Protein AF-A0A7S1ZTH3-F1 (afdb_monomer)

Solvent-accessible surface area (backbone atoms only — not comparable to full-atom values): 10767 Å² total; per-residue (Å²): 136,76,68,83,43,77,50,79,43,88,89,47,35,33,33,40,31,36,63,44,79,47,66,38,87,87,78,70,48,70,40,80,40,78,80,44,76,47,41,33,6,28,43,59,66,70,65,56,76,69,51,59,81,87,52,57,66,77,38,43,44,64,44,69,78,80,83,64,72,98,61,101,64,92,78,77,82,85,61,96,85,66,89,79,78,82,80,78,92,77,74,75,75,83,70,66,93,81,42,31,52,48,50,16,30,40,57,47,73,18,45,81,17,44,70,46,86,51,72,71,55,55,58,54,37,58,73,69,74,48,92,64,97,69,71,51,55,10,22,28,44,35,37,38,22,10,32,91,48,82,40,81,77,44,79,44,73,82,49,94,57,31,34,39,38,35,31,27,32,44,73,40,44,75,36,80,64,18,39,104

Nearest PDB structures (foldseek):
  7s69-assembly1_B  TM=7.349E-01  e=4.678E-04  Xenopus laevis
  4xqm-assembly1_A  TM=8.532E-01  e=1.084E-03  Schizosaccharomyces pombe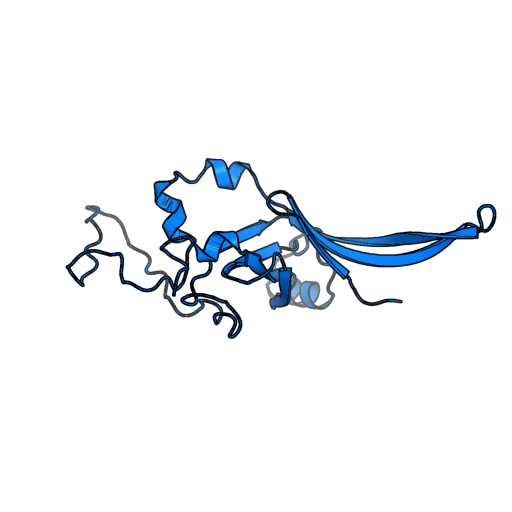 972h-
  2n1h-assembly1_A  TM=8.176E-01  e=2.097E-03  Schizosaccharomyces pombe 972h-
  6z31-assembly1_A  TM=7.395E-01  e=3.967E-02  Homo sapiens
  3k42-assembly1_A  TM=4.561E-01  e=7.392E-03  Bos taurus

Mean predicted aligned error: 13.25 Å

pLDDT: mean 74.69, std 21.05, range [29.84, 97.75]

InterPro domains:
  IPR009011 Mannose-6-phosphate receptor binding domain superfamily [G3DSA:2.70.130.10] (1-169)
  IPR009011 Mannose-6-phosphate receptor binding domain superfamily [SSF50911] (106-173)
  IPR012913 Protein OS9-like domain [PF07915] (2-116)
  IPR036607 Glucosidase 2 subunit beta-like [PF13015] (135-177)
  IPR044865 MRH domain [PS51914] (1-175)
  IPR045149 Protein OS-9-like [PTHR15414] (2-179)

Sequence (180 aa):
AGWWTYEFCHTRHAREFHGANKLDMVTGVSRQVVEEENYLGRYDVDILESYPDEEEPMHVINATASDMGPSGTRKIGTSRDGLVKEVPQKNAPPVPSDAGGNGAVFVQEYMHGDTCEDPDVTDSLVKAGGIVDGGIERSTTVRFSCGKNYELVKVNEDSTCHYVFDVTVPALCKHPLFKA

Secondary structure (DSSP, 8-state):
----EEEEETTTEEEEEEEEEEE-TTT--EEEEEEEEEEEEE--HHHHHTS-GGGGGGGEES--TTSS-S-----PPPPTT-------TT-PPPPPTT-EEEEEEEEEEEB---EE--HHHHHHHHHTT---TT-EEPEEEEEEEE-SS-EEEEEEEEETTEEEEEEEEGGGGGSGGG--

Foldseek 3Di:
DDDWDWDDDPQFFTKIFDWDWDQDPVVRDTDIDTPDMWTLFTHDVVVVVVDDPVCQVVQKPQQDPPPDDDDPDDDDDDDPDDDDDDDDPPPDPDQPPQFPARSIKGKDKGHQIDADPDPVQVVVCVVVVDPDVGHDHHMEIEIEGADDDFDFPDWDDPDRRYIYTYTHDNVCCPPNRRHD

Radius of gyration: 20.76 Å; Cα contacts (8 Å, |Δi|>4): 318; chains: 1; bounding box: 40×74×44 Å

Structure (mmCIF, N/CA/C/O backbone):
data_AF-A0A7S1ZTH3-F1
#
_entry.id   AF-A0A7S1ZTH3-F1
#
loop_
_atom_site.group_PDB
_atom_site.id
_atom_site.type_symbol
_atom_site.label_atom_id
_atom_site.label_alt_id
_atom_site.label_comp_id
_atom_site.label_asym_id
_atom_site.label_entity_id
_atom_site.label_seq_id
_atom_site.pdbx_PDB_ins_code
_atom_site.Cartn_x
_atom_site.Cartn_y
_atom_site.Cartn_z
_atom_site.occupancy
_atom_site.B_iso_or_equiv
_atom_site.auth_seq_id
_atom_site.auth_comp_id
_atom_site.auth_asym_id
_atom_site.auth_atom_id
_atom_site.pdbx_PDB_model_num
ATOM 1 N N . ALA A 1 1 ? 17.482 15.829 -0.342 1.00 54.56 1 ALA A N 1
ATOM 2 C CA . ALA A 1 1 ? 16.788 14.553 -0.577 1.00 54.56 1 ALA A CA 1
ATOM 3 C C . ALA A 1 1 ? 16.234 14.079 0.759 1.00 54.56 1 ALA A C 1
ATOM 5 O O . ALA A 1 1 ? 16.961 14.157 1.747 1.00 54.56 1 ALA A O 1
ATOM 6 N N . GLY A 1 2 ? 14.940 13.762 0.804 1.00 70.81 2 GLY A N 1
ATOM 7 C CA . GLY A 1 2 ? 14.245 13.273 1.998 1.00 70.81 2 GLY A CA 1
ATOM 8 C C . GLY A 1 2 ? 14.329 11.752 2.112 1.00 70.81 2 GLY A C 1
ATOM 9 O O . GLY A 1 2 ? 15.166 11.131 1.468 1.00 70.81 2 GLY A O 1
ATOM 10 N N . TRP A 1 3 ? 13.467 11.173 2.942 1.00 83.06 3 TRP A N 1
ATOM 11 C CA . TRP A 1 3 ? 13.195 9.736 2.942 1.00 83.06 3 TRP A CA 1
ATOM 12 C C . TRP A 1 3 ? 11.982 9.459 2.050 1.00 83.06 3 TRP A C 1
ATOM 14 O O . TRP A 1 3 ? 11.074 10.297 1.987 1.00 83.06 3 TRP A O 1
ATOM 24 N N . TRP A 1 4 ? 11.938 8.284 1.418 1.00 90.06 4 TRP A N 1
ATOM 25 C CA . TRP A 1 4 ? 10.724 7.806 0.760 1.00 90.06 4 TRP A CA 1
ATOM 26 C C . TRP A 1 4 ? 9.584 7.704 1.771 1.00 90.06 4 TRP A C 1
ATOM 28 O O . TRP A 1 4 ? 9.754 7.199 2.883 1.00 90.06 4 TRP A O 1
ATOM 38 N N . THR A 1 5 ? 8.422 8.214 1.379 1.00 92.88 5 THR A N 1
ATOM 39 C CA . THR A 1 5 ? 7.174 8.065 2.124 1.00 92.88 5 THR A CA 1
ATOM 40 C C . THR A 1 5 ? 6.286 7.083 1.383 1.00 92.88 5 THR A C 1
ATOM 42 O O . THR A 1 5 ? 6.137 7.189 0.169 1.00 92.88 5 THR A O 1
ATOM 45 N N . TYR A 1 6 ? 5.682 6.150 2.111 1.00 95.88 6 TYR A N 1
ATOM 46 C CA . TYR A 1 6 ? 4.783 5.151 1.542 1.00 95.88 6 TYR A CA 1
ATOM 47 C C . TYR A 1 6 ? 3.335 5.495 1.860 1.00 95.88 6 TYR A C 1
ATOM 49 O O . TYR A 1 6 ? 3.010 5.926 2.969 1.00 95.88 6 TYR A O 1
ATOM 57 N N . GLU A 1 7 ? 2.462 5.272 0.888 1.00 96.19 7 GLU A N 1
ATOM 58 C CA . GLU A 1 7 ? 1.022 5.401 1.042 1.00 96.19 7 GLU A CA 1
ATOM 59 C C . GLU A 1 7 ? 0.343 4.123 0.563 1.00 96.19 7 GLU A C 1
ATOM 61 O O . GLU A 1 7 ? 0.637 3.595 -0.512 1.00 96.19 7 GLU A O 1
ATOM 66 N N . PHE A 1 8 ? -0.602 3.649 1.368 1.00 97.31 8 PHE A N 1
ATOM 67 C CA . PHE A 1 8 ? -1.485 2.559 1.004 1.00 97.31 8 PHE A CA 1
ATOM 68 C C . PHE A 1 8 ? -2.927 3.056 0.949 1.00 97.31 8 PHE A C 1
ATOM 70 O O . PHE A 1 8 ? -3.486 3.495 1.956 1.00 97.31 8 PHE A O 1
ATOM 77 N N . CYS A 1 9 ? -3.543 2.966 -0.227 1.00 95.38 9 CYS A N 1
ATOM 78 C CA . CYS A 1 9 ? -4.946 3.282 -0.428 1.00 95.38 9 CYS A CA 1
ATOM 79 C C . CYS A 1 9 ? -5.687 1.998 -0.807 1.00 95.38 9 CYS A C 1
ATOM 81 O O . CYS A 1 9 ? -5.613 1.536 -1.951 1.00 95.38 9 CYS A O 1
ATOM 83 N N . HIS A 1 10 ? -6.390 1.436 0.179 1.00 93.56 10 HIS A N 1
ATOM 84 C CA . HIS A 1 10 ? -7.155 0.200 0.045 1.00 93.56 10 HIS A CA 1
ATOM 85 C C . HIS A 1 10 ? -8.055 0.223 -1.198 1.00 93.56 10 HIS A C 1
ATOM 87 O O . HIS A 1 10 ? -8.705 1.231 -1.485 1.00 93.56 10 HIS A O 1
ATOM 93 N N . THR A 1 11 ? -8.032 -0.888 -1.936 1.00 90.94 11 THR A N 1
ATOM 94 C CA . THR A 1 11 ? -8.715 -1.116 -3.217 1.00 90.94 11 THR A CA 1
ATOM 95 C C . THR A 1 11 ? -8.417 -0.071 -4.294 1.00 90.94 11 THR A C 1
ATOM 97 O O . THR A 1 11 ? -9.264 0.213 -5.141 1.00 90.94 11 THR A O 1
ATOM 100 N N . ARG A 1 12 ? -7.241 0.566 -4.250 1.00 93.25 12 ARG A N 1
ATOM 101 C CA . ARG A 1 12 ? -6.787 1.486 -5.302 1.00 93.25 12 ARG A CA 1
ATOM 102 C C . ARG A 1 12 ? -5.335 1.266 -5.685 1.00 93.25 12 ARG A C 1
ATOM 104 O O . ARG A 1 12 ? -5.060 0.932 -6.831 1.00 93.25 12 ARG A O 1
ATOM 111 N N . HIS A 1 13 ? -4.408 1.506 -4.761 1.00 95.94 13 HIS A N 1
ATOM 112 C CA . HIS A 1 13 ? -2.976 1.461 -5.061 1.00 95.94 13 HIS A CA 1
ATOM 113 C C . HIS A 1 13 ? -2.108 1.430 -3.802 1.00 95.94 13 HIS A C 1
ATOM 115 O O . HIS A 1 13 ? -2.510 1.910 -2.738 1.00 95.94 13 HIS A O 1
ATOM 121 N N . ALA A 1 14 ? -0.891 0.928 -3.982 1.00 97.75 14 ALA A N 1
ATOM 122 C CA . ALA A 1 14 ? 0.259 1.208 -3.138 1.00 97.75 14 ALA A CA 1
ATOM 123 C C . ALA A 1 14 ? 1.206 2.140 -3.908 1.00 97.75 14 ALA A C 1
ATOM 125 O O . ALA A 1 14 ? 1.418 1.956 -5.110 1.00 97.75 14 ALA A O 1
ATOM 126 N N . ARG A 1 15 ? 1.762 3.154 -3.242 1.00 96.88 15 ARG A N 1
ATOM 127 C CA . ARG A 1 15 ? 2.742 4.065 -3.852 1.00 96.88 15 ARG A CA 1
ATOM 128 C C . ARG A 1 15 ? 3.826 4.495 -2.875 1.00 96.88 15 ARG A C 1
ATOM 130 O O . ARG A 1 15 ? 3.611 4.518 -1.662 1.00 96.88 15 ARG A O 1
ATOM 137 N N . GLU A 1 16 ? 4.958 4.895 -3.431 1.00 95.56 16 GLU A N 1
ATOM 138 C CA . GLU A 1 16 ? 6.012 5.635 -2.744 1.00 95.56 16 GLU A CA 1
ATOM 139 C C . GLU A 1 16 ? 6.145 7.036 -3.341 1.00 95.56 16 GLU A C 1
ATOM 141 O O . GLU A 1 16 ? 5.865 7.254 -4.521 1.00 95.56 16 GLU A O 1
ATOM 146 N N . PHE A 1 17 ? 6.554 8.003 -2.525 1.00 94.31 17 PHE A N 1
ATOM 147 C CA . PHE A 1 17 ? 6.787 9.362 -2.991 1.00 94.31 17 PHE A CA 1
ATOM 148 C C . PHE A 1 17 ? 7.812 10.123 -2.142 1.00 94.31 17 PHE A C 1
ATOM 150 O O . PHE A 1 17 ? 7.934 9.916 -0.930 1.00 94.31 17 PHE A O 1
ATOM 157 N N . HIS A 1 18 ? 8.523 11.055 -2.778 1.00 91.69 18 HIS A N 1
ATOM 158 C CA . HIS A 1 18 ? 9.357 12.052 -2.116 1.00 91.69 18 HIS A CA 1
ATOM 159 C C . HIS A 1 18 ? 8.571 13.352 -1.946 1.00 91.69 18 HIS A C 1
ATOM 161 O O . HIS A 1 18 ? 8.232 14.037 -2.913 1.00 91.69 18 HIS A O 1
ATOM 167 N N . GLY A 1 19 ? 8.282 13.705 -0.693 1.00 87.94 19 GLY A N 1
ATOM 168 C CA . GLY A 1 19 ? 7.666 14.980 -0.342 1.00 87.94 19 GLY A CA 1
ATOM 169 C C . GLY A 1 19 ? 8.699 16.056 -0.003 1.00 87.94 19 GLY A C 1
ATOM 170 O O . GLY A 1 19 ? 9.653 15.795 0.729 1.00 87.94 19 GLY A O 1
ATOM 171 N N . ALA A 1 20 ? 8.463 17.290 -0.445 1.00 85.12 20 ALA A N 1
ATOM 172 C CA . ALA A 1 20 ? 9.217 18.467 -0.024 1.00 85.12 20 ALA A CA 1
ATOM 173 C C . ALA A 1 20 ? 8.280 19.587 0.432 1.00 85.12 20 ALA A C 1
ATOM 175 O O . ALA A 1 20 ? 7.210 19.800 -0.134 1.00 85.12 20 ALA A O 1
ATOM 176 N N . ASN A 1 21 ? 8.687 20.343 1.451 1.00 87.50 21 ASN A N 1
ATOM 177 C CA . ASN A 1 21 ? 7.961 21.539 1.865 1.00 87.50 21 ASN A CA 1
ATOM 178 C C . ASN A 1 21 ? 8.358 22.713 0.965 1.00 87.50 21 ASN A C 1
ATOM 180 O O . ASN A 1 21 ? 9.502 23.167 1.009 1.00 87.50 21 ASN A O 1
ATOM 184 N N . LYS A 1 22 ? 7.415 23.223 0.171 1.00 87.81 22 LYS A N 1
ATOM 185 C CA . LYS A 1 22 ? 7.585 24.452 -0.608 1.00 87.81 22 LYS A CA 1
ATOM 186 C C . LYS A 1 22 ? 6.879 25.607 0.085 1.00 87.81 22 LYS A C 1
ATOM 188 O O . LYS A 1 22 ? 5.680 25.551 0.356 1.00 87.81 22 LYS A O 1
ATOM 193 N N . LEU A 1 23 ? 7.646 26.657 0.3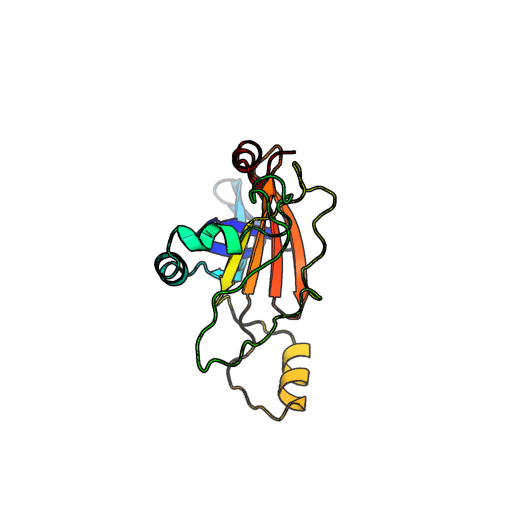66 1.00 89.38 23 LEU A N 1
ATOM 194 C CA . LEU A 1 23 ? 7.132 27.913 0.891 1.00 89.38 23 LEU A CA 1
ATOM 195 C C . LEU A 1 23 ? 6.644 28.775 -0.272 1.00 89.38 23 LEU A C 1
ATOM 197 O O . LEU A 1 23 ? 7.426 29.157 -1.142 1.00 89.38 23 LEU A O 1
ATOM 201 N N . ASP A 1 24 ? 5.361 29.107 -0.269 1.00 88.38 24 ASP A N 1
ATOM 202 C CA . ASP A 1 24 ? 4.832 30.140 -1.147 1.00 88.38 24 ASP A CA 1
ATOM 203 C C . ASP A 1 24 ? 5.318 31.506 -0.642 1.00 88.38 24 ASP A C 1
ATOM 205 O O . ASP A 1 24 ? 4.932 31.965 0.432 1.00 88.38 24 ASP A O 1
ATOM 209 N N . MET A 1 25 ? 6.196 32.151 -1.412 1.00 86.38 25 MET A N 1
ATOM 210 C CA . MET A 1 25 ? 6.805 33.433 -1.041 1.00 86.38 25 MET A CA 1
ATOM 211 C C . MET A 1 25 ? 5.805 34.596 -1.009 1.00 86.38 25 MET A C 1
ATOM 213 O O . MET A 1 25 ? 6.096 35.621 -0.398 1.00 86.38 25 MET A O 1
ATOM 217 N N . VAL A 1 26 ? 4.648 34.460 -1.663 1.00 90.19 26 VAL A N 1
ATOM 218 C CA . VAL A 1 26 ? 3.610 35.496 -1.704 1.00 90.19 26 VAL A CA 1
ATOM 219 C C . VAL A 1 26 ? 2.678 35.354 -0.508 1.00 90.19 26 VAL A C 1
ATOM 221 O O . VAL A 1 26 ? 2.355 36.342 0.147 1.00 90.19 26 VAL A O 1
ATOM 224 N N . THR A 1 27 ? 2.245 34.129 -0.213 1.00 90.44 27 THR A N 1
ATOM 225 C CA . THR A 1 27 ? 1.274 33.874 0.863 1.00 90.44 27 THR A CA 1
ATOM 226 C C . THR A 1 27 ? 1.924 33.545 2.208 1.00 90.44 27 THR A C 1
ATOM 228 O O . THR A 1 27 ? 1.249 33.578 3.234 1.00 90.44 27 THR A O 1
ATOM 231 N N . GLY A 1 28 ? 3.221 33.224 2.228 1.00 90.19 28 GLY A N 1
ATOM 232 C CA . GLY A 1 28 ? 3.945 32.752 3.411 1.00 90.19 28 GLY A CA 1
ATOM 233 C C . GLY A 1 28 ? 3.535 31.346 3.866 1.00 90.19 28 GLY A C 1
ATOM 234 O O . GLY A 1 28 ? 3.956 30.896 4.931 1.00 90.19 28 GLY A O 1
ATOM 235 N N . VAL A 1 29 ? 2.703 30.645 3.089 1.00 91.12 29 VAL A N 1
ATOM 236 C CA . VAL A 1 29 ? 2.183 29.321 3.439 1.00 91.12 29 VAL A CA 1
ATOM 237 C C . VAL A 1 29 ? 3.160 28.246 2.971 1.00 91.12 29 VAL A C 1
ATOM 239 O O . VAL A 1 29 ? 3.490 28.161 1.789 1.00 91.12 29 VAL A O 1
ATOM 242 N N . SER A 1 30 ? 3.603 27.396 3.896 1.00 88.81 30 SER A N 1
ATOM 243 C CA . SER A 1 30 ? 4.355 26.182 3.570 1.00 88.81 30 SER A CA 1
ATOM 244 C C . SER A 1 30 ? 3.389 25.065 3.182 1.00 88.81 30 SER A C 1
ATOM 246 O O . SER A 1 30 ? 2.439 24.788 3.918 1.00 88.81 30 SER A O 1
ATOM 248 N N . ARG A 1 31 ? 3.612 24.424 2.032 1.00 87.75 31 ARG A N 1
ATOM 249 C CA . ARG A 1 31 ? 2.841 23.262 1.574 1.00 87.75 31 ARG A CA 1
ATOM 250 C C . ARG A 1 31 ? 3.773 22.111 1.245 1.00 87.75 31 ARG A C 1
ATOM 252 O O . ARG A 1 31 ? 4.798 22.311 0.598 1.00 87.75 31 ARG A O 1
ATOM 259 N N . GLN A 1 32 ? 3.379 20.908 1.638 1.00 85.44 32 GLN A N 1
ATOM 260 C CA . GLN A 1 32 ? 4.040 19.702 1.170 1.00 85.44 32 GLN A CA 1
ATOM 261 C C . GLN A 1 32 ? 3.638 19.461 -0.286 1.00 85.44 32 GLN A C 1
ATOM 263 O O . GLN A 1 32 ? 2.453 19.429 -0.618 1.00 85.44 32 GLN A O 1
ATOM 268 N N . VAL A 1 33 ? 4.630 19.328 -1.154 1.00 89.25 33 VAL A N 1
ATOM 269 C CA . VAL A 1 33 ? 4.461 18.938 -2.550 1.00 89.25 33 VAL A CA 1
ATOM 270 C C . VAL A 1 33 ? 5.160 17.611 -2.776 1.00 89.25 33 VAL A C 1
ATOM 272 O O . VAL A 1 33 ? 6.189 17.338 -2.160 1.00 89.25 33 VAL A O 1
ATOM 275 N N . VAL A 1 34 ? 4.598 16.798 -3.658 1.00 92.00 34 VAL A N 1
ATOM 276 C CA . VAL A 1 34 ? 5.252 15.588 -4.146 1.00 92.00 34 VAL A CA 1
ATOM 277 C C . VAL A 1 34 ? 6.203 15.997 -5.268 1.00 92.00 34 VAL A C 1
ATOM 279 O O . VAL A 1 34 ? 5.789 16.684 -6.201 1.00 92.00 34 VAL A O 1
ATOM 282 N N . GLU A 1 35 ? 7.482 15.660 -5.132 1.00 90.62 35 GLU A N 1
ATOM 283 C CA . GLU A 1 35 ? 8.508 15.934 -6.147 1.00 90.62 35 GLU A CA 1
ATOM 284 C C . GLU A 1 35 ? 8.720 14.740 -7.078 1.00 90.62 35 GLU A C 1
ATOM 286 O O . GLU A 1 35 ? 8.957 14.935 -8.266 1.00 90.62 35 GLU A O 1
ATOM 291 N N . GLU A 1 36 ? 8.584 13.529 -6.543 1.00 90.81 36 GLU A N 1
ATOM 292 C CA . GLU A 1 36 ? 8.720 12.264 -7.262 1.00 90.81 36 GLU A CA 1
ATOM 293 C C . GLU A 1 36 ? 7.738 11.253 -6.663 1.00 90.81 36 GLU A C 1
ATOM 295 O O . GLU A 1 36 ? 7.568 11.222 -5.440 1.00 90.81 36 GLU A O 1
ATOM 300 N N . GLU A 1 37 ? 7.082 10.453 -7.503 1.00 93.94 37 GLU A N 1
ATOM 301 C CA . GLU A 1 37 ? 6.185 9.373 -7.087 1.00 93.94 37 GLU A CA 1
ATOM 302 C C . GLU A 1 37 ? 6.357 8.147 -7.981 1.00 93.94 37 GLU A C 1
ATOM 304 O O . GLU A 1 37 ? 6.581 8.296 -9.179 1.00 93.94 37 GLU A O 1
ATOM 309 N N . ASN A 1 38 ? 6.209 6.959 -7.390 1.00 94.88 38 ASN A N 1
ATOM 310 C CA . ASN A 1 38 ? 6.124 5.688 -8.103 1.00 94.88 38 ASN A CA 1
ATOM 311 C C . ASN A 1 38 ? 4.975 4.852 -7.533 1.00 94.88 38 ASN A C 1
ATOM 313 O O . ASN A 1 38 ? 4.817 4.710 -6.316 1.00 94.88 38 ASN A O 1
ATOM 317 N N . TYR A 1 39 ? 4.183 4.246 -8.408 1.00 97.00 39 TYR A N 1
ATOM 318 C CA . TYR A 1 39 ? 3.182 3.258 -8.033 1.00 97.00 39 TYR A CA 1
ATOM 319 C C . TYR A 1 39 ? 3.853 1.898 -7.841 1.00 97.00 39 TYR A C 1
ATOM 321 O O . TYR A 1 39 ? 4.489 1.369 -8.748 1.00 97.00 39 TYR A O 1
ATOM 329 N N . LEU A 1 40 ? 3.679 1.313 -6.657 1.00 96.94 40 LEU A N 1
ATOM 330 C CA . LEU A 1 40 ? 4.227 0.002 -6.292 1.00 96.94 40 LEU A CA 1
ATOM 331 C C . LEU A 1 40 ? 3.277 -1.149 -6.637 1.00 96.94 40 LEU A C 1
ATOM 333 O O . LEU A 1 40 ? 3.616 -2.315 -6.479 1.00 96.94 40 LEU A O 1
ATOM 337 N N . GLY A 1 41 ? 2.069 -0.813 -7.068 1.00 95.75 41 GLY A N 1
ATOM 338 C CA . GLY A 1 41 ? 1.042 -1.747 -7.486 1.00 95.75 41 GLY A CA 1
ATOM 339 C C . GLY A 1 41 ? -0.309 -1.049 -7.502 1.00 95.75 41 GLY A C 1
ATOM 340 O O . GLY A 1 41 ? -0.581 -0.130 -6.721 1.00 95.75 41 GLY A O 1
ATOM 341 N N . ARG A 1 42 ? -1.176 -1.486 -8.402 1.00 95.44 42 ARG A N 1
ATOM 342 C CA . ARG A 1 42 ? -2.551 -1.027 -8.546 1.00 95.44 42 ARG A CA 1
ATOM 343 C C . ARG A 1 42 ? -3.483 -2.164 -8.188 1.00 95.44 42 ARG A C 1
ATOM 345 O O . ARG A 1 42 ? -3.191 -3.336 -8.408 1.00 95.44 42 ARG A O 1
ATOM 352 N N . TYR A 1 43 ? -4.601 -1.789 -7.595 1.00 90.75 43 TYR A N 1
ATOM 353 C CA . TYR A 1 43 ? -5.641 -2.746 -7.309 1.00 90.75 43 TYR A CA 1
ATOM 354 C C . TYR A 1 43 ? -6.413 -3.053 -8.584 1.00 90.75 43 TYR A C 1
ATOM 356 O O . TYR A 1 43 ? -6.972 -2.138 -9.192 1.00 90.75 43 TYR A O 1
ATOM 364 N N . ASP A 1 44 ? -6.443 -4.322 -8.968 1.00 83.94 44 ASP A N 1
ATOM 365 C CA . ASP A 1 44 ? -7.249 -4.782 -10.087 1.00 83.94 44 ASP A CA 1
ATOM 366 C C . ASP A 1 44 ? -8.625 -5.224 -9.572 1.00 83.94 44 ASP A C 1
ATOM 368 O O . ASP A 1 44 ? -8.751 -6.172 -8.794 1.00 83.94 44 ASP A O 1
ATOM 372 N N . VAL A 1 45 ? -9.658 -4.486 -9.976 1.00 76.12 45 VAL A N 1
ATOM 373 C CA . VAL A 1 45 ? -11.046 -4.743 -9.572 1.00 76.12 45 VAL A CA 1
ATOM 374 C C . VAL A 1 45 ? -11.598 -5.989 -10.267 1.00 76.12 45 VAL A C 1
ATOM 376 O O . VAL A 1 45 ? -12.402 -6.703 -9.669 1.00 76.12 45 VAL A O 1
ATOM 379 N N . ASP A 1 46 ? -11.125 -6.301 -11.475 1.00 71.62 46 ASP A N 1
ATOM 380 C CA . ASP A 1 46 ? -11.611 -7.439 -12.261 1.00 71.62 46 ASP A CA 1
ATOM 381 C C . ASP A 1 46 ? -11.145 -8.767 -11.643 1.00 71.62 46 ASP A C 1
ATOM 383 O O . ASP A 1 46 ? -11.833 -9.787 -11.720 1.00 71.62 46 ASP A O 1
ATOM 387 N N . ILE A 1 47 ? -10.015 -8.745 -10.927 1.00 65.75 47 ILE A N 1
ATOM 388 C CA . ILE A 1 47 ? -9.552 -9.871 -10.110 1.00 65.75 47 ILE A CA 1
ATOM 389 C C . ILE A 1 47 ? -10.513 -10.130 -8.934 1.00 65.75 47 ILE A C 1
ATOM 391 O O . ILE A 1 47 ? -10.706 -11.280 -8.552 1.00 65.75 47 ILE A O 1
ATOM 395 N N . LEU A 1 48 ? -11.185 -9.113 -8.388 1.00 57.34 48 LEU A N 1
ATOM 396 C CA . LEU A 1 48 ? -12.141 -9.278 -7.284 1.00 57.34 48 LEU A CA 1
ATOM 397 C C . LEU A 1 48 ? -13.466 -9.899 -7.747 1.00 57.34 48 LEU A C 1
ATOM 399 O O . LEU A 1 48 ? -13.995 -10.779 -7.075 1.00 57.34 48 LEU A O 1
ATOM 403 N N . GLU A 1 49 ? -13.978 -9.484 -8.911 1.00 54.88 49 GLU A N 1
ATOM 404 C CA . GLU A 1 49 ? -15.178 -10.094 -9.511 1.00 54.88 49 GLU A CA 1
ATOM 405 C C . GLU A 1 49 ? -14.941 -11.547 -9.956 1.00 54.88 49 GLU A C 1
ATOM 407 O O . GLU A 1 49 ? -15.896 -12.292 -10.187 1.00 54.88 49 GLU A O 1
ATOM 412 N N . SER A 1 50 ? -13.676 -11.972 -10.051 1.00 52.59 50 SER A N 1
ATOM 413 C CA . SER A 1 50 ? -13.313 -13.334 -10.438 1.00 52.59 50 SER A CA 1
ATOM 414 C C . SER A 1 50 ? -13.409 -14.365 -9.307 1.00 52.59 50 SER A C 1
ATOM 416 O O . SER A 1 50 ? -13.447 -15.561 -9.606 1.00 52.59 50 SER A O 1
ATOM 418 N N . TYR A 1 51 ? -13.507 -13.938 -8.039 1.00 55.16 51 TYR A N 1
ATOM 419 C CA . TYR A 1 51 ? -13.588 -14.855 -6.900 1.00 55.16 51 TYR A CA 1
ATOM 420 C C . TYR A 1 51 ? -14.991 -14.861 -6.284 1.00 55.16 51 TYR A C 1
ATOM 422 O O . TYR A 1 51 ? -15.423 -13.850 -5.731 1.00 55.16 51 TYR A O 1
ATOM 430 N N . PRO A 1 52 ? -15.721 -15.988 -6.336 1.00 61.34 52 PRO A N 1
ATOM 431 C CA . PRO A 1 52 ? -16.935 -16.133 -5.544 1.00 61.34 52 PRO A CA 1
ATOM 432 C C . PRO A 1 52 ? -16.599 -16.036 -4.045 1.00 61.34 52 PRO A C 1
ATOM 434 O O . PRO A 1 52 ? -15.527 -16.476 -3.631 1.00 61.34 52 PRO A O 1
ATOM 437 N N . ASP A 1 53 ? -17.528 -15.528 -3.223 1.00 62.78 53 ASP A N 1
ATOM 438 C CA . ASP A 1 53 ? -17.391 -15.384 -1.753 1.00 62.78 53 ASP A CA 1
ATOM 439 C C . ASP A 1 53 ? -16.861 -16.661 -1.056 1.00 62.78 53 ASP A C 1
ATOM 441 O O . ASP A 1 53 ? -16.246 -16.623 0.008 1.00 62.78 53 ASP A O 1
ATOM 445 N N . GLU A 1 54 ? -17.074 -17.820 -1.678 1.00 61.28 54 GLU A N 1
ATOM 446 C CA . GLU A 1 54 ? -16.614 -19.134 -1.229 1.00 61.28 54 GLU A CA 1
ATOM 447 C C . GLU A 1 54 ? -15.076 -19.293 -1.221 1.00 61.28 54 GLU A C 1
ATOM 449 O O . GLU A 1 54 ? -14.553 -20.152 -0.507 1.00 61.28 54 GLU A O 1
ATOM 454 N N . GLU A 1 55 ? -14.343 -18.468 -1.977 1.00 65.19 55 GLU A N 1
ATOM 455 C CA . GLU A 1 55 ? -12.876 -18.482 -2.100 1.00 65.19 55 GLU A CA 1
ATOM 456 C C . GLU A 1 55 ? -12.180 -17.413 -1.234 1.00 65.19 55 GLU A C 1
ATOM 458 O O . GLU A 1 55 ? -10.955 -17.431 -1.077 1.00 65.19 55 GLU A O 1
ATOM 463 N N . GLU A 1 56 ? -12.939 -16.529 -0.579 1.00 65.00 56 GLU A N 1
ATOM 464 C CA . GLU A 1 56 ? -12.420 -15.562 0.400 1.00 65.00 56 GLU A CA 1
ATOM 465 C C . GLU A 1 56 ? -11.574 -16.230 1.514 1.00 65.00 56 GLU A C 1
ATOM 467 O O . GLU A 1 56 ? -10.488 -15.727 1.830 1.00 65.00 56 GLU A O 1
ATOM 472 N N . PRO A 1 57 ? -11.946 -17.415 2.057 1.00 66.81 57 PRO A N 1
ATOM 473 C CA . PRO A 1 57 ? -11.136 -18.109 3.059 1.00 66.81 57 PRO A CA 1
ATOM 474 C C . PRO A 1 57 ? -9.762 -18.575 2.556 1.00 66.81 57 PRO A C 1
ATOM 476 O O . PRO A 1 57 ? -8.867 -18.777 3.374 1.00 66.81 57 PRO A O 1
ATOM 479 N N . MET A 1 58 ? -9.563 -18.744 1.241 1.00 66.44 58 MET A N 1
ATOM 480 C CA . MET A 1 58 ? -8.266 -19.148 0.669 1.00 66.44 58 MET A CA 1
ATOM 481 C C . MET A 1 58 ? -7.202 -18.056 0.808 1.00 66.44 58 MET A C 1
ATOM 483 O O . MET A 1 58 ? -6.009 -18.355 0.839 1.00 66.44 58 MET A O 1
ATOM 487 N N . HIS A 1 59 ? -7.634 -16.802 0.932 1.00 73.06 59 HIS A N 1
ATOM 488 C CA . HIS A 1 59 ? -6.765 -15.641 1.082 1.00 73.06 59 HIS A CA 1
ATOM 489 C C . HIS A 1 59 ? -6.427 -15.350 2.551 1.00 73.06 59 HIS A C 1
ATOM 491 O O . HIS A 1 59 ? -5.605 -14.479 2.836 1.00 73.06 59 HIS A O 1
ATOM 497 N N . VAL A 1 60 ? -7.024 -16.091 3.493 1.00 80.31 60 VAL A N 1
ATOM 498 C CA . VAL A 1 60 ? -6.680 -16.033 4.915 1.00 80.31 60 VAL A CA 1
ATOM 499 C C . VAL A 1 60 ? -5.645 -17.110 5.240 1.00 80.31 60 VAL A C 1
ATOM 501 O O . VAL A 1 60 ? -5.934 -18.305 5.273 1.00 80.31 60 VAL A O 1
ATOM 504 N N . ILE A 1 61 ? -4.419 -16.688 5.534 1.00 80.50 61 ILE A N 1
ATOM 505 C CA . ILE A 1 61 ? -3.303 -17.570 5.885 1.00 80.50 61 ILE A CA 1
ATOM 506 C C . ILE A 1 61 ? -3.169 -17.644 7.413 1.00 80.50 61 ILE A C 1
ATOM 508 O O . ILE A 1 61 ? -3.366 -16.651 8.110 1.00 80.50 61 ILE A O 1
ATOM 512 N N . ASN A 1 62 ? -2.801 -18.821 7.937 1.00 66.25 62 ASN A N 1
ATOM 513 C CA . ASN A 1 62 ? -2.541 -19.082 9.363 1.00 66.25 62 ASN A CA 1
ATOM 514 C C . ASN A 1 62 ? -3.722 -18.826 10.322 1.00 66.25 62 ASN A C 1
ATOM 516 O O . ASN A 1 62 ? -3.510 -18.612 11.515 1.00 66.25 62 ASN A O 1
ATOM 520 N N . ALA A 1 63 ? -4.968 -18.920 9.846 1.00 60.00 63 ALA A N 1
ATOM 521 C CA . ALA A 1 63 ? -6.124 -19.004 10.739 1.00 60.00 63 ALA A CA 1
ATOM 522 C C . ALA A 1 63 ? -6.018 -20.246 11.642 1.00 60.00 63 ALA A C 1
ATOM 524 O O . ALA A 1 63 ? -5.722 -21.350 11.174 1.00 60.00 63 ALA A O 1
ATOM 525 N N . THR A 1 64 ? -6.245 -20.080 12.950 1.00 52.22 64 THR A N 1
ATOM 526 C CA . THR A 1 64 ? -6.287 -21.226 13.871 1.00 52.22 64 THR A CA 1
ATOM 527 C C . THR A 1 64 ? -7.412 -22.174 13.454 1.00 52.22 64 THR A C 1
ATOM 529 O O . THR A 1 64 ? -8.540 -21.759 13.204 1.00 52.22 64 THR A O 1
ATOM 532 N N . ALA A 1 65 ? -7.083 -23.465 13.363 1.00 47.31 65 ALA A N 1
ATOM 533 C CA . ALA A 1 65 ? -7.915 -24.551 12.837 1.00 47.31 65 ALA A CA 1
ATOM 534 C C . ALA A 1 65 ? -9.136 -24.917 13.713 1.00 47.31 65 ALA A C 1
ATOM 536 O O . ALA A 1 65 ? -9.557 -26.072 13.741 1.00 47.31 65 ALA A O 1
ATOM 537 N N . SER A 1 66 ? -9.687 -23.961 14.459 1.00 42.25 66 SER A N 1
ATOM 538 C CA . SER A 1 66 ? -10.761 -24.184 15.429 1.00 42.25 66 SER A CA 1
ATOM 539 C C . SER A 1 66 ? -12.153 -24.257 14.787 1.00 42.25 66 SER A C 1
ATOM 541 O O . SER A 1 66 ? -13.047 -24.838 15.393 1.00 42.25 66 SER A O 1
ATOM 543 N N . ASP A 1 67 ? -12.324 -23.747 13.560 1.00 44.44 67 ASP A N 1
ATOM 544 C CA . ASP A 1 67 ? -13.625 -23.697 12.865 1.00 44.44 67 ASP A CA 1
ATOM 545 C C . ASP A 1 67 ? -13.756 -24.669 11.674 1.00 44.44 67 ASP A C 1
ATOM 547 O O . ASP A 1 67 ? -14.766 -24.668 10.971 1.00 44.44 67 ASP A O 1
ATOM 551 N N . MET A 1 68 ? -12.794 -25.576 11.462 1.00 46.53 68 MET A N 1
ATOM 552 C CA . MET A 1 68 ? -13.023 -26.737 10.592 1.00 46.53 68 MET A CA 1
ATOM 553 C C . MET A 1 68 ? -13.535 -27.899 11.448 1.00 46.53 68 MET A C 1
ATOM 555 O O . MET A 1 68 ? -12.806 -28.441 12.275 1.00 46.53 68 MET A O 1
ATOM 559 N N . GLY A 1 69 ? -14.810 -28.260 11.268 1.00 34.88 69 GLY A N 1
ATOM 560 C CA . GLY A 1 69 ? -15.491 -29.339 11.991 1.00 34.88 69 GLY A CA 1
ATOM 561 C C . GLY A 1 69 ? -14.781 -30.711 11.969 1.00 34.88 69 GLY A C 1
ATOM 562 O O . GLY A 1 69 ? -13.770 -30.917 11.294 1.00 34.88 69 GLY A O 1
ATOM 563 N N . PRO A 1 70 ? -15.300 -31.692 12.729 1.00 41.75 70 PRO A N 1
ATOM 564 C CA . PRO A 1 70 ? -14.512 -32.789 13.272 1.00 41.75 70 PRO A CA 1
ATOM 565 C C . PRO A 1 70 ? -14.283 -33.895 12.239 1.00 41.75 70 PRO A C 1
ATOM 567 O O . PRO A 1 70 ? -15.026 -34.866 12.177 1.00 41.75 70 PRO A O 1
ATOM 570 N N . SER A 1 71 ? -13.222 -33.776 11.449 1.00 36.97 71 SER A N 1
ATOM 571 C CA . SER A 1 71 ? -12.446 -34.923 10.971 1.00 36.97 71 SER A CA 1
ATOM 572 C C . SER A 1 71 ? -11.140 -34.413 10.378 1.00 36.97 71 SER A C 1
ATOM 574 O O . SER A 1 71 ? -11.085 -33.976 9.231 1.00 36.97 71 SER A O 1
ATOM 576 N N . GLY A 1 72 ? -10.065 -34.490 11.162 1.00 44.00 72 GLY A N 1
ATOM 577 C CA . GLY A 1 72 ? -8.708 -34.344 10.657 1.00 44.00 72 GLY A CA 1
ATOM 578 C C . GLY A 1 72 ? -8.435 -35.414 9.604 1.00 44.00 72 GLY A C 1
ATOM 579 O O . GLY A 1 72 ? -8.116 -36.548 9.935 1.00 44.00 72 GLY A O 1
ATOM 580 N N . THR A 1 73 ? -8.652 -35.068 8.337 1.00 36.22 73 THR A N 1
ATOM 581 C CA . THR A 1 73 ? -8.048 -35.627 7.119 1.00 36.22 73 THR A CA 1
ATOM 582 C C . THR A 1 73 ? -8.642 -34.881 5.922 1.00 36.22 73 THR A C 1
ATOM 584 O O . THR A 1 73 ? -9.836 -34.975 5.646 1.00 36.22 73 THR A O 1
ATOM 587 N N . ARG A 1 74 ? -7.798 -34.144 5.186 1.00 40.12 74 ARG A N 1
ATOM 588 C CA . ARG A 1 74 ? -8.151 -33.556 3.885 1.00 40.12 74 ARG A CA 1
ATOM 589 C C . ARG A 1 74 ? -8.522 -34.690 2.923 1.00 40.12 74 ARG A C 1
ATOM 591 O O . ARG A 1 74 ? -7.641 -35.420 2.480 1.00 40.12 74 ARG A O 1
ATOM 598 N N . LYS A 1 75 ? -9.805 -34.842 2.590 1.00 30.44 75 LYS A N 1
ATOM 599 C CA . LYS A 1 75 ? -10.234 -35.610 1.414 1.00 30.44 75 LYS A CA 1
ATOM 600 C C . LYS A 1 75 ? -10.579 -34.632 0.300 1.00 30.44 75 LYS A C 1
ATOM 602 O O . LYS A 1 75 ? -11.670 -34.079 0.266 1.00 30.44 75 LYS A O 1
ATOM 607 N N . ILE A 1 76 ? -9.608 -34.419 -0.583 1.00 38.47 76 ILE A N 1
ATOM 608 C CA . ILE A 1 76 ? -9.798 -33.729 -1.859 1.00 38.47 76 ILE A CA 1
ATOM 609 C C . ILE A 1 76 ? -10.635 -34.653 -2.750 1.00 38.47 76 ILE A C 1
ATOM 611 O O . ILE A 1 76 ? -10.308 -35.832 -2.909 1.00 38.47 76 ILE A O 1
ATOM 615 N N . GLY A 1 77 ? -11.743 -34.128 -3.272 1.00 32.41 77 GLY A N 1
ATOM 616 C CA . GLY A 1 77 ? -12.613 -34.830 -4.208 1.00 32.41 77 GLY A CA 1
ATOM 617 C C . GLY A 1 77 ? -11.836 -35.307 -5.435 1.00 32.41 77 GLY A C 1
ATOM 618 O O . GLY A 1 77 ? -11.058 -34.573 -6.036 1.00 32.41 77 GLY A O 1
ATOM 619 N N . THR A 1 78 ? -12.036 -36.570 -5.786 1.00 36.06 78 THR A N 1
ATOM 620 C CA . THR A 1 78 ? -11.421 -37.252 -6.922 1.00 36.06 78 THR A CA 1
ATOM 621 C C . THR A 1 78 ? -11.914 -36.666 -8.250 1.00 36.06 78 THR A C 1
ATOM 623 O O . THR A 1 78 ? -13.092 -36.829 -8.569 1.00 36.06 78 THR A O 1
ATOM 626 N N . SER A 1 79 ? -11.037 -36.062 -9.060 1.00 33.81 79 SER A N 1
ATOM 627 C CA . SER A 1 79 ? -11.297 -35.910 -10.499 1.00 33.81 79 SER A CA 1
ATOM 628 C C . SER A 1 79 ? -10.707 -37.107 -11.230 1.00 33.81 79 SER A C 1
ATOM 630 O O . SER A 1 79 ? -9.551 -37.470 -11.009 1.00 33.81 79 SER A O 1
ATOM 632 N N . ARG A 1 80 ? -11.524 -37.749 -12.067 1.00 49.38 80 ARG A N 1
ATOM 633 C CA . ARG A 1 80 ? -11.223 -39.051 -12.665 1.00 49.38 80 ARG A CA 1
ATOM 634 C C . ARG A 1 80 ? -10.073 -39.062 -13.671 1.00 49.38 80 ARG A C 1
ATOM 636 O O . ARG A 1 80 ? -9.730 -40.166 -14.044 1.00 49.38 80 ARG A O 1
ATOM 643 N N . ASP A 1 81 ? -9.435 -37.939 -14.016 1.00 47.34 81 ASP A N 1
ATOM 644 C CA . ASP A 1 81 ? -8.248 -37.928 -14.899 1.00 47.34 81 ASP A CA 1
ATOM 645 C C . ASP A 1 81 ? -7.290 -36.709 -14.699 1.00 47.34 81 ASP A C 1
ATOM 647 O O . ASP A 1 81 ? -6.566 -36.326 -15.614 1.00 47.34 81 ASP A O 1
ATOM 651 N N . GLY A 1 82 ? -7.252 -36.053 -13.525 1.00 33.75 82 GLY A N 1
ATOM 652 C CA . GLY A 1 82 ? -6.561 -34.753 -13.347 1.00 33.75 82 GLY A CA 1
ATOM 653 C C . GLY A 1 82 ? -5.317 -34.763 -12.445 1.00 33.75 82 GLY A C 1
ATOM 654 O O . GLY A 1 82 ? -5.428 -34.943 -11.235 1.00 33.75 82 GLY A O 1
ATOM 655 N N . LEU A 1 83 ? -4.142 -34.501 -13.023 1.00 34.88 83 LEU A N 1
ATOM 656 C CA . LEU A 1 83 ? -2.849 -34.354 -12.343 1.00 34.88 83 LEU A CA 1
ATOM 657 C C . LEU A 1 83 ? -2.859 -33.166 -11.353 1.00 34.88 83 LEU A C 1
ATOM 659 O O . LEU A 1 83 ? -2.789 -32.007 -11.757 1.00 34.88 83 LEU A O 1
ATOM 663 N N . VAL A 1 84 ? -2.926 -33.459 -10.053 1.00 38.25 84 VAL A N 1
ATOM 664 C CA . VAL A 1 84 ? -2.797 -32.478 -8.963 1.00 38.25 84 VAL A CA 1
ATOM 665 C C . VAL A 1 84 ? -1.338 -32.027 -8.877 1.00 38.25 84 VAL A C 1
ATOM 667 O O . VAL A 1 84 ? -0.460 -32.825 -8.552 1.00 38.25 84 VAL A O 1
ATOM 670 N N . LYS A 1 85 ? -1.058 -30.748 -9.148 1.00 31.91 85 LYS A N 1
ATOM 671 C CA . LYS A 1 85 ? 0.201 -30.133 -8.714 1.00 31.91 85 LYS A CA 1
ATOM 672 C C . LYS A 1 85 ? 0.050 -29.745 -7.249 1.00 31.91 85 LYS A C 1
ATOM 674 O O . LYS A 1 85 ? -0.677 -28.815 -6.918 1.00 31.91 85 LYS A O 1
ATOM 679 N N . GLU A 1 86 ? 0.728 -30.481 -6.379 1.00 29.84 86 GLU A N 1
ATOM 680 C CA . GLU A 1 86 ? 0.956 -30.061 -5.000 1.00 29.84 86 GLU A CA 1
ATOM 681 C C . GLU A 1 86 ? 1.703 -28.719 -5.016 1.00 29.84 86 GLU A C 1
ATOM 683 O O . GLU A 1 86 ? 2.800 -28.634 -5.567 1.00 29.84 86 GLU A O 1
ATOM 688 N N . VAL A 1 87 ? 1.124 -27.667 -4.432 1.00 36.03 87 VAL A N 1
ATOM 689 C CA . VAL A 1 87 ? 1.868 -26.439 -4.123 1.00 36.03 87 VAL A CA 1
ATOM 690 C C . VAL A 1 87 ? 2.486 -26.632 -2.735 1.00 36.03 87 VAL A C 1
ATOM 692 O O . VAL A 1 87 ? 1.746 -26.754 -1.755 1.00 36.03 87 VAL A O 1
ATOM 695 N N . PRO A 1 88 ? 3.822 -26.715 -2.602 1.00 31.50 88 PRO A N 1
ATOM 696 C CA . PRO A 1 88 ? 4.454 -26.928 -1.310 1.00 31.50 88 PRO A CA 1
ATOM 697 C C . PRO A 1 88 ? 4.298 -25.689 -0.424 1.00 31.50 88 PRO A C 1
ATOM 699 O O . PRO A 1 88 ? 4.756 -24.600 -0.765 1.00 31.50 88 PRO A O 1
ATOM 702 N N . GLN A 1 89 ? 3.733 -25.885 0.765 1.00 49.09 89 GLN A N 1
ATOM 703 C CA . GLN A 1 89 ? 3.710 -24.936 1.881 1.00 49.09 89 GLN A CA 1
ATOM 704 C C . GLN A 1 89 ? 5.130 -24.767 2.466 1.00 49.09 89 GLN A C 1
ATOM 706 O O . GLN A 1 89 ? 5.411 -25.194 3.581 1.00 49.09 89 GLN A O 1
ATOM 711 N N . LYS A 1 90 ? 6.071 -24.231 1.678 1.00 36.22 90 LYS A N 1
ATOM 712 C CA . LYS A 1 90 ? 7.461 -23.961 2.102 1.00 36.22 90 LYS A CA 1
ATOM 713 C C . LYS A 1 90 ? 7.864 -22.487 2.031 1.00 36.22 90 LYS A C 1
ATOM 715 O O . LYS A 1 90 ? 8.863 -22.135 2.642 1.00 36.22 90 LYS A O 1
ATOM 720 N N . ASN A 1 91 ? 7.071 -21.639 1.372 1.00 36.56 91 ASN A N 1
ATOM 721 C CA . ASN A 1 91 ? 7.422 -20.237 1.117 1.00 36.56 91 ASN A CA 1
ATOM 722 C C . ASN A 1 91 ? 6.394 -19.234 1.666 1.00 36.56 91 ASN A C 1
ATOM 724 O O . ASN A 1 91 ? 6.384 -18.091 1.227 1.00 36.56 91 ASN A O 1
ATOM 728 N N . ALA A 1 92 ? 5.515 -19.632 2.595 1.00 44.53 92 ALA A N 1
ATOM 729 C CA . ALA A 1 92 ? 4.645 -18.657 3.251 1.00 44.53 92 ALA A CA 1
ATOM 730 C C . ALA A 1 92 ? 5.530 -17.686 4.059 1.00 44.53 92 ALA A C 1
ATOM 732 O O . ALA A 1 92 ? 6.285 -18.161 4.918 1.00 44.53 92 ALA A O 1
ATOM 733 N N . PRO A 1 93 ? 5.485 -16.367 3.791 1.00 46.00 93 PRO A N 1
ATOM 734 C CA . PRO A 1 93 ? 6.294 -15.407 4.525 1.00 46.00 93 PRO A CA 1
ATOM 735 C C . PRO A 1 93 ? 6.006 -15.514 6.028 1.00 46.00 93 PRO A C 1
ATOM 737 O O . PRO A 1 93 ? 4.850 -15.721 6.413 1.00 46.00 93 PRO A O 1
ATOM 740 N N . PRO A 1 94 ? 7.021 -15.374 6.898 1.00 45.81 94 PRO A N 1
ATOM 741 C CA . PRO A 1 94 ? 6.806 -15.399 8.337 1.00 45.81 94 PRO A CA 1
ATOM 742 C C . PRO A 1 94 ? 5.777 -14.332 8.740 1.00 45.81 94 PRO A C 1
ATOM 744 O O . PRO A 1 94 ? 5.816 -13.188 8.268 1.00 45.81 94 PRO A O 1
ATOM 747 N N . VAL A 1 95 ? 4.834 -14.741 9.593 1.00 51.34 95 VAL A N 1
ATOM 748 C CA . VAL A 1 95 ? 3.811 -13.860 10.171 1.00 51.34 95 VAL A CA 1
ATOM 749 C C . VAL A 1 95 ? 4.520 -12.783 10.996 1.00 51.34 95 VAL A C 1
ATOM 751 O O . VAL A 1 95 ? 5.419 -13.130 11.770 1.00 51.34 95 VAL A O 1
ATOM 754 N N . PRO A 1 96 ? 4.158 -11.495 10.858 1.00 54.50 96 PRO A N 1
ATOM 755 C CA . PRO A 1 96 ? 4.685 -10.449 11.727 1.00 54.50 96 PRO A CA 1
ATOM 756 C C . PRO A 1 96 ? 4.434 -10.795 13.202 1.00 54.50 96 PRO A C 1
ATOM 758 O O . PRO A 1 96 ? 3.311 -11.125 13.577 1.00 54.50 96 PRO A O 1
ATOM 761 N N . SER A 1 97 ? 5.463 -10.691 14.049 1.00 52.38 97 SER A N 1
ATOM 762 C CA . SER A 1 97 ? 5.371 -10.942 15.501 1.00 52.38 97 SER A CA 1
ATOM 763 C C . SER A 1 97 ? 4.365 -10.039 16.221 1.00 52.38 97 SER A C 1
ATOM 765 O O . SER A 1 97 ? 3.949 -10.351 17.334 1.00 52.38 97 SER A O 1
ATOM 767 N N . ASP A 1 98 ? 3.982 -8.939 15.573 1.00 55.12 98 ASP A N 1
ATOM 768 C CA . ASP A 1 98 ? 3.169 -7.865 16.140 1.00 55.12 98 ASP A CA 1
ATOM 769 C C . ASP A 1 98 ? 1.716 -7.900 15.632 1.00 55.12 98 ASP A C 1
ATOM 771 O O . ASP A 1 98 ? 0.914 -7.026 15.970 1.00 55.12 98 ASP A O 1
ATOM 775 N N . ALA A 1 99 ? 1.357 -8.909 14.827 1.00 56.69 99 ALA A N 1
ATOM 776 C CA . ALA A 1 99 ? -0.020 -9.136 14.409 1.00 56.69 99 ALA A CA 1
ATOM 777 C C . ALA A 1 99 ? -0.886 -9.437 15.646 1.00 56.69 99 ALA A C 1
ATOM 779 O O . ALA A 1 99 ? -0.685 -10.430 16.345 1.00 56.69 99 ALA A O 1
ATOM 780 N N . GLY A 1 100 ? -1.854 -8.567 15.940 1.00 59.09 100 GLY A N 1
ATOM 781 C CA . GLY A 1 100 ? -2.843 -8.819 16.983 1.00 59.09 100 GLY A CA 1
ATOM 782 C C . GLY A 1 100 ? -3.760 -9.988 16.609 1.00 59.09 100 GLY A C 1
ATOM 783 O O . GLY A 1 100 ? -3.944 -10.297 15.433 1.00 59.09 100 GLY A O 1
ATOM 784 N N . GLY A 1 101 ? -4.371 -10.627 17.609 1.00 69.75 101 GLY A N 1
ATOM 785 C CA . GLY A 1 101 ? -5.271 -11.762 17.386 1.00 69.75 101 GLY A CA 1
ATOM 786 C C . GLY A 1 101 ? -4.543 -13.108 17.351 1.00 69.75 101 GLY A C 1
ATOM 787 O O . GLY A 1 101 ? -3.588 -13.315 18.097 1.00 69.75 101 GLY A O 1
ATOM 788 N N . ASN A 1 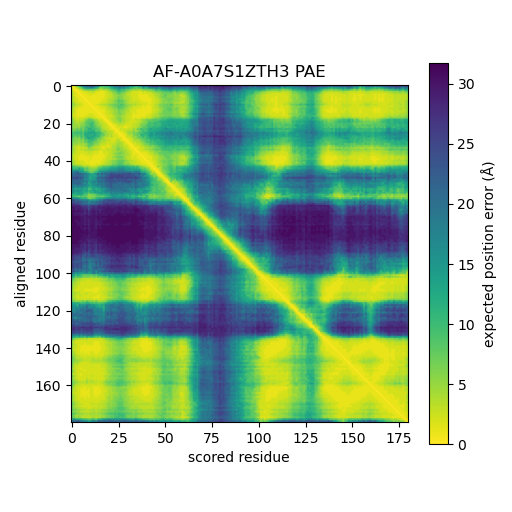102 ? -5.030 -14.043 16.534 1.00 77.50 102 ASN A N 1
ATOM 789 C CA . ASN A 1 102 ? -4.516 -15.420 16.452 1.00 77.50 102 ASN A CA 1
ATOM 790 C C . ASN A 1 102 ? -3.359 -15.609 15.445 1.00 77.50 102 ASN A C 1
ATOM 792 O O . ASN A 1 102 ? -2.964 -16.744 15.186 1.00 77.50 102 ASN A O 1
ATOM 796 N N . GLY A 1 103 ? -2.836 -14.522 14.865 1.00 78.94 103 GLY A N 1
ATOM 797 C CA . GLY A 1 103 ? -1.783 -14.558 13.843 1.00 78.94 103 GLY A CA 1
ATOM 798 C C . GLY A 1 103 ? -2.276 -14.792 12.409 1.00 78.94 103 GLY A C 1
ATOM 799 O O . GLY A 1 103 ? -1.447 -14.943 11.512 1.00 78.94 103 GLY A O 1
ATOM 800 N N . ALA A 1 104 ? -3.594 -14.810 12.176 1.00 87.06 104 ALA A N 1
ATOM 801 C CA . ALA A 1 104 ? -4.156 -14.889 10.832 1.00 87.06 104 ALA A CA 1
ATOM 802 C C . ALA A 1 104 ? -3.927 -13.597 10.035 1.00 87.06 104 ALA A C 1
ATOM 804 O O . ALA A 1 104 ? -3.978 -12.489 10.582 1.00 87.06 104 ALA A O 1
ATOM 805 N N . VAL A 1 105 ? -3.723 -13.749 8.727 1.00 89.44 105 VAL A N 1
ATOM 806 C CA . VAL A 1 105 ? -3.492 -12.645 7.790 1.00 89.44 105 VAL A CA 1
ATOM 807 C C . VAL A 1 105 ? -4.358 -12.833 6.549 1.00 89.44 105 VAL A C 1
ATOM 809 O O . VAL A 1 105 ? -4.319 -13.904 5.953 1.00 89.44 105 VAL A O 1
ATOM 812 N N . PHE A 1 106 ? -5.105 -11.805 6.147 1.00 89.69 106 PHE A N 1
ATOM 813 C CA . PHE A 1 106 ? -5.762 -11.745 4.839 1.00 89.69 106 PHE A CA 1
ATOM 814 C C . PHE A 1 106 ? -4.807 -11.126 3.818 1.00 89.69 106 PHE A C 1
ATOM 816 O O . PHE A 1 106 ? -4.225 -10.076 4.091 1.00 89.69 106 PHE A O 1
ATOM 823 N N . VAL A 1 107 ? -4.626 -11.770 2.670 1.00 89.06 107 VAL A N 1
ATOM 824 C CA . VAL A 1 107 ? -3.669 -11.353 1.639 1.00 89.06 107 VAL A CA 1
ATOM 825 C C . VAL A 1 107 ? -4.392 -10.776 0.429 1.00 89.06 107 VAL A C 1
ATOM 827 O O . VAL A 1 107 ? -5.356 -11.359 -0.059 1.00 89.06 107 VAL A O 1
ATOM 830 N N . GLN A 1 108 ? -3.905 -9.637 -0.063 1.00 89.75 108 GLN A N 1
ATOM 831 C CA . GLN A 1 108 ? -4.411 -8.979 -1.261 1.00 89.75 108 GLN A CA 1
ATOM 832 C C . GLN A 1 108 ? -3.258 -8.487 -2.135 1.00 89.75 108 GLN A C 1
ATOM 834 O O . GLN A 1 108 ? -2.380 -7.772 -1.655 1.00 89.75 108 GLN A O 1
ATOM 839 N N . GLU A 1 109 ? -3.302 -8.822 -3.421 1.00 91.25 109 GLU A N 1
ATOM 840 C CA . GLU A 1 109 ? -2.264 -8.453 -4.384 1.00 91.25 109 GLU A CA 1
ATOM 841 C C . GLU A 1 109 ? -2.595 -7.151 -5.121 1.00 91.25 109 GLU A C 1
ATOM 843 O O . GLU A 1 109 ? -3.743 -6.890 -5.490 1.00 91.25 109 GLU A O 1
ATOM 848 N N . TYR A 1 110 ? -1.565 -6.335 -5.335 1.00 93.94 110 TYR A N 1
ATOM 849 C CA . TYR A 1 110 ? -1.595 -5.100 -6.111 1.00 93.94 110 TYR A CA 1
ATOM 850 C C . TYR A 1 110 ? -0.533 -5.215 -7.205 1.00 93.94 110 TYR A C 1
ATOM 852 O O . TYR A 1 110 ? 0.661 -5.263 -6.917 1.00 93.94 110 TYR A O 1
ATOM 860 N N . MET A 1 111 ? -0.959 -5.247 -8.463 1.00 92.06 111 MET A N 1
ATOM 861 C CA . MET A 1 111 ? -0.108 -5.564 -9.617 1.00 92.06 111 MET A CA 1
ATOM 862 C C . MET A 1 111 ? 0.046 -4.351 -10.540 1.00 92.06 111 MET A C 1
ATOM 864 O O . MET A 1 111 ? -0.628 -3.342 -10.349 1.00 92.06 111 MET A O 1
ATOM 868 N N . HIS A 1 112 ? 0.908 -4.436 -11.555 1.00 91.88 112 HIS A N 1
ATOM 869 C CA . HIS A 1 112 ? 1.013 -3.413 -12.608 1.00 91.88 112 HIS A CA 1
ATOM 870 C C . HIS A 1 112 ? 1.350 -2.005 -12.080 1.00 91.88 112 HIS A C 1
ATOM 872 O O . HIS A 1 112 ? 0.718 -1.003 -12.432 1.00 91.88 112 HIS A O 1
ATOM 878 N N . GLY A 1 113 ? 2.321 -1.938 -11.166 1.00 93.31 113 GLY A N 1
ATOM 879 C CA . GLY A 1 113 ? 2.964 -0.691 -10.767 1.00 93.31 113 GLY A CA 1
ATOM 880 C C . GLY A 1 113 ? 3.894 -0.145 -11.853 1.00 93.31 113 GLY A C 1
ATOM 881 O O . GLY A 1 113 ? 4.041 -0.719 -12.930 1.00 93.31 113 GLY A O 1
ATOM 882 N N . ASP A 1 114 ? 4.546 0.974 -11.557 1.00 93.81 114 ASP A N 1
ATOM 883 C CA . ASP A 1 114 ? 5.473 1.611 -12.492 1.00 93.81 114 ASP A CA 1
ATOM 884 C C . ASP A 1 114 ? 6.730 0.748 -12.681 1.00 93.81 114 ASP A C 1
ATOM 886 O O . ASP A 1 114 ? 7.164 0.042 -11.761 1.00 93.81 114 ASP A O 1
ATOM 890 N N . THR A 1 115 ? 7.346 0.821 -13.863 1.00 90.38 115 THR A N 1
ATOM 891 C CA . THR A 1 115 ? 8.550 0.049 -14.191 1.00 90.38 115 THR A CA 1
ATOM 892 C C . THR A 1 115 ? 9.710 0.411 -13.270 1.00 90.38 115 THR A C 1
ATOM 894 O O . THR A 1 115 ? 10.008 1.575 -12.998 1.00 90.38 115 THR A O 1
ATOM 897 N N . CYS A 1 116 ? 10.360 -0.619 -12.758 1.00 84.81 116 CYS A N 1
ATOM 898 C CA . CYS A 1 116 ? 11.478 -0.531 -11.848 1.00 84.81 116 CYS A CA 1
ATOM 899 C C . CYS A 1 116 ? 12.786 -0.463 -12.638 1.00 84.81 116 CYS A C 1
ATOM 901 O O . CYS A 1 116 ? 13.193 -1.431 -13.281 1.00 84.81 116 CYS A O 1
ATOM 903 N N . GLU A 1 117 ? 13.431 0.699 -12.608 1.00 73.94 117 GLU A N 1
ATOM 904 C CA . GLU A 1 117 ? 14.689 0.973 -13.311 1.00 73.9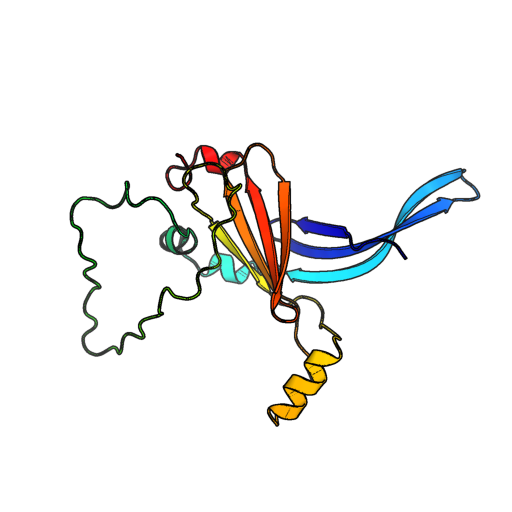4 117 GLU A CA 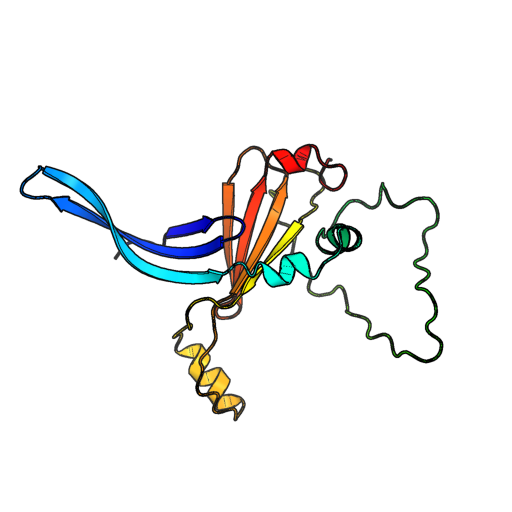1
ATOM 905 C C . GLU A 1 117 ? 15.910 0.671 -12.428 1.00 73.94 117 GLU A C 1
ATOM 907 O O . GLU A 1 117 ? 16.859 1.453 -12.365 1.00 73.94 117 GLU A O 1
ATOM 912 N N . ASP A 1 118 ? 15.891 -0.448 -11.703 1.00 67.75 118 ASP A N 1
ATOM 913 C CA . ASP A 1 118 ? 17.057 -0.845 -10.918 1.00 67.75 118 ASP A CA 1
ATOM 914 C C . ASP A 1 118 ? 18.142 -1.431 -11.854 1.00 67.75 118 ASP A C 1
ATOM 916 O O . ASP A 1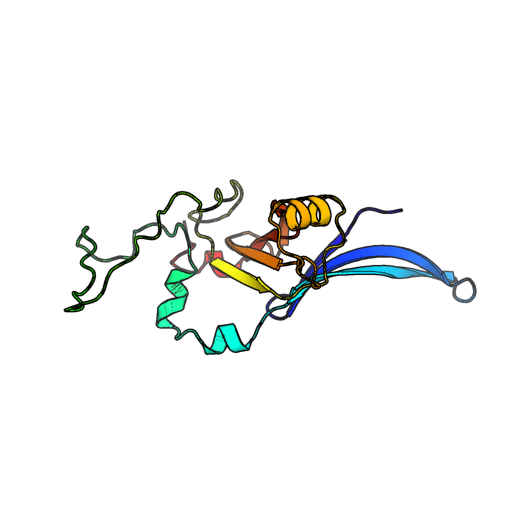 118 ? 17.855 -2.331 -12.654 1.00 67.75 118 ASP A O 1
ATOM 920 N N . PRO A 1 119 ? 19.396 -0.942 -11.812 1.00 59.09 119 PRO A N 1
ATOM 921 C CA . PRO A 1 119 ? 20.470 -1.454 -12.662 1.00 59.09 119 PRO A CA 1
ATOM 922 C C . PRO A 1 119 ? 20.730 -2.963 -12.485 1.00 59.09 119 PRO A C 1
ATOM 924 O O . PRO A 1 119 ? 21.104 -3.618 -13.463 1.00 59.09 119 PRO A O 1
ATOM 927 N N . ASP A 1 120 ? 20.462 -3.549 -11.313 1.00 60.88 120 ASP A N 1
ATOM 928 C CA . ASP A 1 120 ? 20.649 -4.985 -11.045 1.00 60.88 120 ASP A CA 1
ATOM 929 C C . ASP A 1 120 ? 19.593 -5.866 -11.748 1.00 60.88 120 ASP A C 1
ATOM 931 O O . ASP A 1 120 ? 19.825 -7.052 -12.034 1.00 60.88 120 ASP A O 1
ATOM 935 N N . VAL A 1 121 ? 18.446 -5.278 -12.109 1.00 60.84 121 VAL A N 1
ATOM 936 C CA . VAL A 1 121 ? 17.404 -5.924 -12.925 1.00 60.84 121 VAL A CA 1
ATOM 937 C C . VAL A 1 121 ? 17.925 -6.181 -14.332 1.00 60.84 121 VAL A C 1
ATOM 939 O O . VAL A 1 121 ? 17.752 -7.272 -14.880 1.00 60.84 121 VAL A O 1
ATOM 942 N N . THR A 1 122 ? 18.612 -5.196 -14.915 1.00 59.59 122 THR A N 1
ATOM 943 C CA . THR A 1 122 ? 19.106 -5.289 -16.294 1.00 59.59 122 THR A CA 1
ATOM 944 C C . THR A 1 122 ? 20.146 -6.398 -16.449 1.00 59.59 122 THR A C 1
ATOM 946 O O . THR A 1 122 ? 20.091 -7.156 -17.416 1.00 59.59 122 THR A O 1
ATOM 949 N N . ASP A 1 123 ? 21.026 -6.583 -15.461 1.00 58.62 123 ASP A N 1
ATOM 950 C CA . ASP A 1 123 ? 22.057 -7.627 -15.491 1.00 58.62 123 ASP A CA 1
ATOM 951 C C . ASP A 1 123 ? 21.456 -9.037 -15.315 1.00 58.62 123 ASP A C 1
AT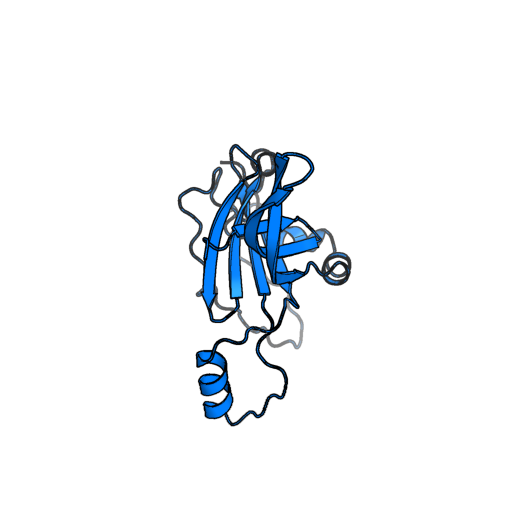OM 953 O O . ASP A 1 123 ? 21.914 -10.011 -15.922 1.00 58.62 123 ASP A O 1
ATOM 957 N N . SER A 1 124 ? 20.372 -9.154 -14.541 1.00 57.69 124 SER A N 1
ATOM 958 C CA . SER A 1 124 ? 19.642 -10.415 -14.352 1.00 57.69 124 SER A CA 1
ATOM 959 C C . SER A 1 124 ? 18.855 -10.829 -15.602 1.00 57.69 124 SER A C 1
ATOM 961 O O . SER A 1 124 ? 18.856 -12.006 -15.974 1.00 57.69 124 SER A O 1
ATOM 963 N N . LEU A 1 125 ? 18.244 -9.866 -16.300 1.00 58.09 125 LEU A N 1
ATOM 964 C CA . LEU A 1 125 ? 17.527 -10.100 -17.559 1.00 58.09 125 LEU A CA 1
ATOM 965 C C . LEU A 1 125 ? 18.488 -10.429 -18.717 1.00 58.09 125 LEU A C 1
ATOM 967 O O . LEU A 1 125 ? 18.230 -11.350 -19.496 1.00 58.09 125 LEU A O 1
ATOM 971 N N . VAL A 1 126 ? 19.649 -9.766 -18.777 1.00 60.44 126 VAL A N 1
ATOM 972 C CA . VAL A 1 126 ? 20.698 -10.044 -19.775 1.00 60.44 126 VAL A CA 1
ATOM 973 C C . VAL A 1 126 ? 21.306 -11.441 -19.587 1.00 60.44 126 VAL A C 1
ATOM 975 O O . VAL A 1 126 ? 21.507 -12.159 -20.570 1.00 60.44 126 VAL A O 1
ATOM 978 N N . LYS A 1 127 ? 21.546 -11.888 -18.344 1.00 60.84 127 LYS A N 1
ATOM 979 C CA . LYS A 1 127 ? 22.089 -13.235 -18.062 1.00 60.84 127 LYS A CA 1
ATOM 980 C C . LYS A 1 127 ? 21.134 -14.374 -18.422 1.00 60.84 127 LYS A C 1
ATOM 982 O O . LYS A 1 127 ? 21.600 -15.464 -18.750 1.00 60.84 127 LYS A O 1
ATOM 987 N N . ALA A 1 128 ? 19.825 -14.136 -18.395 1.00 61.03 128 ALA A N 1
ATOM 988 C CA . ALA A 1 128 ? 18.819 -15.131 -18.764 1.00 61.03 128 ALA A CA 1
ATOM 989 C C . ALA A 1 128 ? 18.617 -15.275 -20.288 1.00 61.03 128 ALA A C 1
ATOM 991 O O . ALA A 1 128 ? 17.806 -16.094 -20.720 1.00 61.03 128 ALA A O 1
ATOM 992 N N . GLY A 1 129 ? 19.330 -14.499 -21.118 1.00 58.28 129 GLY A N 1
ATOM 993 C CA . GLY A 1 129 ? 19.203 -14.546 -22.581 1.00 58.28 129 GLY A CA 1
ATOM 994 C C . GLY A 1 129 ? 17.855 -14.037 -23.110 1.00 58.28 129 GLY A C 1
ATOM 995 O O . GLY A 1 129 ? 17.556 -14.211 -24.290 1.00 58.28 129 GLY A O 1
ATOM 996 N N . GLY A 1 130 ? 17.046 -13.418 -22.247 1.00 56.38 130 GLY A N 1
ATOM 997 C CA . GLY A 1 130 ? 15.764 -12.821 -22.585 1.00 56.38 130 GLY A CA 1
ATOM 998 C C . GLY A 1 130 ? 15.924 -11.321 -22.772 1.00 56.38 130 GLY A C 1
ATOM 999 O O . GLY A 1 130 ? 15.941 -10.572 -21.802 1.00 56.38 130 GLY A O 1
ATOM 1000 N N . ILE A 1 131 ? 16.008 -10.872 -24.023 1.00 48.91 131 ILE A N 1
ATOM 1001 C CA . ILE A 1 131 ? 15.729 -9.473 -24.357 1.00 48.91 131 ILE A CA 1
ATOM 1002 C C . ILE A 1 131 ? 14.220 -9.288 -24.156 1.00 48.91 131 ILE A C 1
ATOM 1004 O O . ILE A 1 131 ? 13.428 -9.551 -25.057 1.00 48.91 131 ILE A O 1
ATOM 1008 N N . VAL A 1 132 ? 13.818 -8.931 -22.938 1.00 54.56 132 VAL A N 1
ATOM 1009 C CA . VAL A 1 132 ? 12.471 -8.443 -22.634 1.00 54.56 132 VAL A CA 1
ATOM 1010 C C . VAL A 1 132 ? 12.523 -6.926 -22.666 1.00 54.56 132 VAL A C 1
ATOM 1012 O O . VAL A 1 132 ? 13.096 -6.286 -21.790 1.00 54.56 132 VAL A O 1
ATOM 1015 N N . ASP A 1 133 ? 11.932 -6.360 -23.709 1.00 55.28 133 ASP A N 1
ATOM 1016 C CA . ASP A 1 133 ? 11.875 -4.924 -24.005 1.00 55.28 133 ASP A CA 1
ATOM 1017 C C . ASP A 1 133 ? 10.903 -4.162 -23.069 1.00 55.28 133 ASP A C 1
ATOM 1019 O O . ASP A 1 133 ? 10.202 -3.254 -23.498 1.00 55.28 133 ASP A O 1
ATOM 1023 N N . GLY A 1 134 ? 10.777 -4.582 -21.800 1.00 61.44 134 GLY A N 1
ATOM 1024 C CA . GLY A 1 134 ? 9.649 -4.193 -20.936 1.00 61.44 134 GLY A CA 1
ATOM 1025 C C . GLY A 1 134 ? 9.941 -3.923 -19.457 1.00 61.44 134 GLY A C 1
ATOM 1026 O O . GLY A 1 134 ? 9.036 -3.487 -18.755 1.00 61.44 134 GLY A O 1
ATOM 1027 N N . GLY A 1 135 ? 11.170 -4.133 -18.969 1.00 73.94 135 GLY A N 1
ATOM 1028 C CA . GLY A 1 135 ? 11.503 -3.937 -17.548 1.00 73.94 135 GLY A CA 1
ATOM 1029 C C . GLY A 1 135 ? 10.703 -4.833 -16.583 1.00 73.94 135 GLY A C 1
ATOM 1030 O O . GLY A 1 135 ? 9.946 -5.705 -17.006 1.00 73.94 135 GLY A O 1
ATOM 1031 N N . ILE A 1 136 ? 10.907 -4.659 -15.274 1.00 84.50 136 ILE A N 1
ATOM 1032 C CA . ILE A 1 136 ? 10.100 -5.319 -14.232 1.00 84.50 136 ILE A CA 1
ATOM 1033 C C . ILE A 1 136 ? 9.101 -4.296 -13.695 1.00 84.50 136 ILE A C 1
ATOM 1035 O O . ILE A 1 136 ? 9.500 -3.237 -13.218 1.00 84.50 136 ILE A O 1
ATOM 1039 N N . GLU A 1 137 ? 7.807 -4.593 -13.779 1.00 91.19 137 GLU A N 1
ATOM 1040 C CA . GLU A 1 137 ? 6.765 -3.779 -13.148 1.00 91.19 137 GLU A CA 1
ATOM 1041 C C . GLU A 1 137 ? 6.753 -4.015 -11.639 1.00 91.19 137 GLU A C 1
ATOM 1043 O O . GLU A 1 137 ? 6.869 -5.153 -11.175 1.00 91.19 137 GLU A O 1
ATOM 1048 N N . ARG A 1 138 ? 6.587 -2.940 -10.865 1.00 94.25 138 ARG A N 1
ATOM 1049 C CA . ARG A 1 138 ? 6.446 -3.073 -9.416 1.00 94.25 138 ARG A CA 1
ATOM 1050 C C . ARG A 1 138 ? 5.139 -3.773 -9.047 1.00 94.25 138 ARG A C 1
ATOM 1052 O O . ARG A 1 138 ? 4.113 -3.600 -9.708 1.00 94.25 138 ARG A O 1
ATOM 1059 N N . SER A 1 139 ? 5.173 -4.549 -7.973 1.00 94.81 139 SER A N 1
ATOM 1060 C CA . SER A 1 139 ? 3.988 -5.203 -7.402 1.00 94.81 139 SER A CA 1
ATOM 1061 C C . SER A 1 139 ? 4.052 -5.218 -5.879 1.00 94.81 139 SER A C 1
ATOM 1063 O O . SER A 1 139 ? 5.124 -5.078 -5.292 1.00 94.81 139 SER A O 1
ATOM 1065 N N . THR A 1 140 ? 2.901 -5.332 -5.221 1.00 96.12 140 THR A N 1
ATOM 1066 C CA . THR A 1 140 ? 2.808 -5.308 -3.761 1.00 96.12 140 THR A CA 1
ATOM 1067 C C . THR A 1 140 ? 1.814 -6.339 -3.241 1.00 96.12 140 THR A C 1
ATOM 1069 O O . THR A 1 140 ? 0.620 -6.256 -3.529 1.00 96.12 140 THR A O 1
ATOM 1072 N N . THR A 1 141 ? 2.283 -7.222 -2.364 1.00 94.62 141 THR A N 1
ATOM 1073 C CA . THR A 1 141 ? 1.440 -8.059 -1.508 1.00 94.62 141 THR A CA 1
ATOM 1074 C C . THR A 1 141 ? 1.081 -7.294 -0.236 1.00 94.62 141 THR A C 1
ATOM 1076 O O . THR A 1 141 ? 1.940 -6.962 0.588 1.00 94.62 141 THR A O 1
ATOM 1079 N N . VAL A 1 142 ? -0.208 -7.048 -0.024 1.00 95.00 142 VAL A N 1
ATOM 1080 C CA . VAL A 1 142 ? -0.723 -6.427 1.200 1.00 95.00 142 VAL A CA 1
ATOM 1081 C C . VAL A 1 142 ? -1.248 -7.503 2.141 1.00 95.00 142 VAL A C 1
ATOM 1083 O O . VAL A 1 142 ? -2.079 -8.332 1.776 1.00 95.00 142 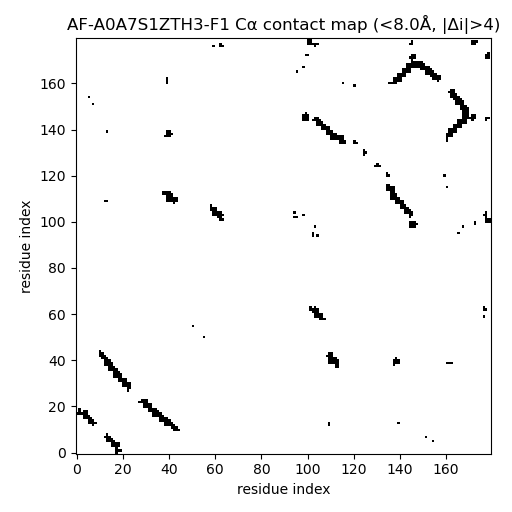VAL A O 1
ATOM 1086 N N . ARG A 1 143 ? -0.763 -7.476 3.380 1.00 93.88 143 ARG A N 1
ATOM 1087 C CA . ARG A 1 143 ? -1.063 -8.421 4.452 1.00 93.88 143 ARG A CA 1
ATOM 1088 C C . ARG A 1 143 ? -1.859 -7.717 5.540 1.00 93.88 143 ARG A C 1
ATOM 1090 O O . ARG A 1 143 ? -1.317 -6.909 6.290 1.00 93.88 143 ARG A O 1
ATOM 1097 N N . PHE A 1 144 ? -3.143 -8.032 5.645 1.00 93.50 144 PHE A N 1
ATOM 1098 C CA . PHE A 1 144 ? -4.030 -7.471 6.656 1.00 93.50 144 PHE A CA 1
ATOM 1099 C C . PHE A 1 144 ? -4.119 -8.370 7.883 1.00 93.50 144 PHE A C 1
ATOM 1101 O O . PHE A 1 144 ? -4.489 -9.538 7.776 1.00 93.50 144 PHE A O 1
ATOM 1108 N N . SER A 1 145 ? -3.863 -7.817 9.063 1.00 93.25 145 SER A N 1
ATOM 1109 C CA . SER A 1 145 ? -4.012 -8.523 10.338 1.00 93.25 145 SER A CA 1
ATOM 1110 C C . SER A 1 145 ? -4.905 -7.757 11.313 1.00 93.25 145 SER A C 1
ATOM 1112 O O . SER A 1 145 ? -5.140 -6.553 11.173 1.00 93.25 145 SER A O 1
ATOM 1114 N N . CYS A 1 146 ? -5.389 -8.434 12.355 1.00 92.88 146 CYS A N 1
ATOM 1115 C CA . CYS A 1 146 ? -6.027 -7.744 13.476 1.00 92.88 146 CYS A CA 1
ATOM 1116 C C . CYS A 1 146 ? -5.014 -6.810 14.175 1.00 92.88 146 CYS A C 1
ATOM 1118 O O . CYS A 1 146 ? -3.845 -7.148 14.356 1.00 92.88 146 CYS A O 1
ATOM 1120 N N . GLY A 1 147 ? -5.462 -5.619 14.581 1.00 90.69 147 GLY A N 1
ATOM 1121 C CA . GLY A 1 147 ? -4.675 -4.683 15.386 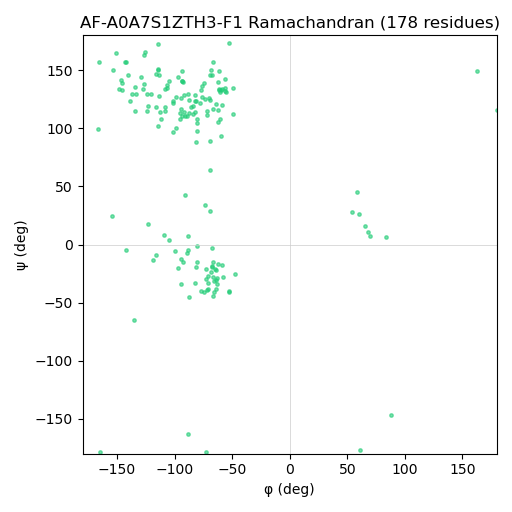1.00 90.69 147 GLY A CA 1
ATOM 1122 C C . GLY A 1 147 ? -5.529 -3.584 16.019 1.00 90.69 147 GLY A C 1
ATOM 1123 O O . GLY A 1 147 ? -6.750 -3.585 15.906 1.00 90.69 147 GLY A O 1
ATOM 1124 N N . LYS A 1 148 ? -4.900 -2.656 16.749 1.00 90.94 148 LYS A N 1
ATOM 1125 C CA . LYS A 1 148 ? -5.628 -1.626 17.520 1.00 90.94 148 LYS A CA 1
ATOM 1126 C C . LYS A 1 148 ? -6.064 -0.429 16.677 1.00 90.94 148 LYS A C 1
ATOM 1128 O O . LYS A 1 148 ? -7.117 0.141 16.953 1.00 90.94 148 LYS A O 1
ATOM 1133 N N . ASN A 1 149 ? -5.269 -0.072 15.672 1.00 93.38 149 ASN A N 1
ATOM 1134 C CA . ASN A 1 149 ? -5.466 1.088 14.806 1.00 93.38 149 ASN A CA 1
ATOM 1135 C C . ASN A 1 149 ? -5.474 0.653 13.336 1.00 93.38 149 ASN A C 1
ATOM 1137 O O . ASN A 1 149 ? -5.071 -0.464 13.028 1.00 93.38 149 ASN A O 1
ATOM 1141 N N . TYR A 1 150 ? -5.939 1.533 12.446 1.00 94.44 150 TYR A N 1
ATOM 1142 C CA . TYR A 1 150 ? -5.686 1.398 11.011 1.00 94.44 150 TYR A CA 1
ATOM 1143 C C . TYR A 1 150 ? -4.289 1.937 10.724 1.00 94.44 150 TYR A C 1
ATOM 1145 O O . TYR A 1 150 ? -4.084 3.150 10.771 1.00 94.44 150 TYR A O 1
ATOM 1153 N N . GLU A 1 151 ? -3.329 1.049 10.492 1.00 94.19 151 GLU A N 1
ATOM 1154 C CA . GLU A 1 151 ? -1.920 1.434 10.413 1.00 94.19 151 GLU A CA 1
ATOM 1155 C C . GLU A 1 151 ? -1.147 0.543 9.441 1.00 94.19 151 GLU A C 1
ATOM 1157 O O . GLU A 1 151 ? -1.274 -0.681 9.488 1.00 94.19 151 GLU A O 1
ATOM 1162 N N . LEU A 1 152 ? -0.333 1.170 8.586 1.00 95.38 152 LEU A N 1
ATOM 1163 C CA . LEU A 1 152 ? 0.701 0.507 7.794 1.00 95.38 152 LEU A CA 1
ATOM 1164 C C . LEU A 1 152 ? 1.922 0.294 8.699 1.00 95.38 152 LEU A C 1
ATOM 1166 O O . LEU A 1 152 ? 2.701 1.214 8.931 1.00 95.38 152 LEU A O 1
ATOM 1170 N N . VAL A 1 153 ? 2.036 -0.908 9.254 1.00 94.75 153 VAL A N 1
ATOM 1171 C CA . VAL A 1 153 ? 3.006 -1.275 10.295 1.00 94.75 153 VAL A CA 1
ATOM 1172 C C . VAL A 1 153 ? 4.398 -1.481 9.713 1.00 94.75 153 VAL A C 1
ATOM 1174 O O . VAL A 1 153 ? 5.397 -1.105 10.326 1.00 94.75 153 VAL A O 1
ATOM 1177 N N . LYS A 1 154 ? 4.475 -2.105 8.536 1.00 94.38 154 LYS A N 1
ATOM 1178 C CA . LYS A 1 154 ? 5.746 -2.431 7.894 1.00 94.38 154 LYS A CA 1
ATOM 1179 C C . LYS A 1 154 ? 5.624 -2.350 6.383 1.00 94.38 154 LYS A C 1
ATOM 1181 O O . LYS A 1 154 ? 4.633 -2.782 5.805 1.00 94.38 154 LYS A O 1
ATOM 1186 N N . VAL A 1 155 ? 6.682 -1.838 5.772 1.00 95.81 155 VAL A N 1
ATOM 1187 C CA . VAL A 1 155 ? 6.920 -1.877 4.333 1.00 95.81 155 VAL A CA 1
ATOM 1188 C C . VAL A 1 155 ? 8.275 -2.529 4.121 1.00 95.81 155 VAL A C 1
ATOM 1190 O O . VAL A 1 155 ? 9.245 -2.165 4.788 1.00 95.81 155 VAL A O 1
ATOM 1193 N N . ASN A 1 156 ? 8.337 -3.525 3.244 1.00 94.19 156 ASN A N 1
ATOM 1194 C CA . ASN A 1 156 ? 9.574 -4.220 2.919 1.00 94.19 156 ASN A CA 1
ATOM 1195 C C . ASN A 1 156 ? 9.590 -4.631 1.453 1.00 94.19 156 ASN A C 1
ATOM 1197 O O . ASN A 1 156 ? 8.643 -5.256 1.001 1.00 94.19 156 ASN A O 1
ATOM 1201 N N . GLU A 1 157 ? 10.686 -4.374 0.756 1.00 92.88 157 GLU A N 1
ATOM 1202 C CA . GLU A 1 157 ? 10.965 -5.007 -0.530 1.00 92.88 157 GLU A CA 1
ATOM 1203 C C . GLU A 1 157 ? 11.607 -6.374 -0.256 1.00 92.88 157 GLU A C 1
ATOM 1205 O O . GLU A 1 157 ? 12.672 -6.458 0.361 1.00 92.88 157 GLU A O 1
ATOM 1210 N N . ASP A 1 158 ? 10.905 -7.464 -0.565 1.00 90.31 158 ASP A N 1
ATOM 1211 C CA . ASP A 1 158 ? 11.366 -8.829 -0.254 1.00 90.31 158 ASP A CA 1
ATOM 1212 C C . ASP A 1 158 ? 12.059 -9.513 -1.440 1.00 90.31 158 ASP A C 1
ATOM 1214 O O . ASP A 1 158 ? 12.846 -10.444 -1.256 1.00 90.31 158 ASP A O 1
ATOM 1218 N N . SER A 1 159 ? 11.806 -9.017 -2.645 1.00 87.50 159 SER A N 1
ATOM 1219 C CA . SER A 1 159 ? 12.494 -9.354 -3.879 1.00 87.50 159 SER A CA 1
ATOM 1220 C C . SER A 1 159 ? 12.442 -8.154 -4.816 1.00 87.50 159 SER A C 1
ATOM 1222 O O . SER A 1 159 ? 11.686 -7.215 -4.587 1.00 87.50 159 SER A O 1
ATOM 1224 N N . THR A 1 160 ? 13.273 -8.169 -5.853 1.00 85.50 160 THR A N 1
ATOM 1225 C CA . THR A 1 160 ? 13.442 -7.047 -6.775 1.00 85.50 160 THR A CA 1
ATOM 1226 C C . THR A 1 160 ? 12.102 -6.509 -7.283 1.00 85.50 160 THR A C 1
ATOM 1228 O O . THR A 1 160 ? 11.405 -7.186 -8.041 1.00 85.50 160 THR A O 1
ATOM 1231 N N . CYS A 1 161 ? 11.775 -5.280 -6.873 1.00 90.38 161 CYS A N 1
ATOM 1232 C CA . CYS A 1 161 ? 10.583 -4.523 -7.254 1.00 90.38 161 CYS A CA 1
ATOM 1233 C C . CYS A 1 161 ? 9.251 -5.131 -6.775 1.00 90.38 161 CYS A C 1
ATOM 1235 O O . CYS A 1 161 ? 8.180 -4.742 -7.246 1.00 90.38 161 CYS A O 1
ATOM 1237 N N . HIS A 1 162 ? 9.303 -6.062 -5.825 1.00 93.94 162 HIS A N 1
ATOM 1238 C CA . HIS A 1 162 ? 8.137 -6.615 -5.153 1.00 93.94 162 HIS A CA 1
ATOM 1239 C C . HIS A 1 162 ? 8.147 -6.219 -3.677 1.00 93.94 162 HIS A C 1
ATOM 1241 O O . HIS A 1 162 ? 9.123 -6.423 -2.950 1.00 93.94 162 HIS A O 1
ATOM 1247 N N . TYR A 1 163 ? 7.030 -5.662 -3.228 1.00 96.06 163 TYR A N 1
ATOM 1248 C CA . TYR A 1 163 ? 6.889 -5.097 -1.898 1.00 96.06 163 TYR A CA 1
ATOM 1249 C C . TYR A 1 163 ? 5.884 -5.892 -1.067 1.00 96.06 163 TYR A C 1
ATOM 1251 O O . TYR A 1 163 ? 4.913 -6.450 -1.566 1.00 96.06 163 TYR A O 1
ATOM 1259 N N . VAL A 1 164 ? 6.089 -5.890 0.243 1.00 96.69 164 VAL A N 1
ATOM 1260 C CA . VAL A 1 164 ? 5.186 -6.475 1.228 1.00 96.69 164 VAL A CA 1
ATOM 1261 C C . VAL A 1 164 ? 4.781 -5.395 2.217 1.00 96.69 164 VAL A C 1
ATOM 1263 O O . VAL A 1 164 ? 5.627 -4.809 2.900 1.00 96.69 164 VAL A O 1
ATOM 1266 N N . PHE A 1 165 ? 3.479 -5.127 2.277 1.00 97.12 165 PHE A N 1
ATOM 1267 C CA . PHE A 1 165 ? 2.872 -4.128 3.152 1.00 97.12 165 PHE A CA 1
ATOM 1268 C C . PHE A 1 165 ? 2.099 -4.833 4.267 1.00 97.12 165 PHE A C 1
ATOM 1270 O O . PHE A 1 165 ? 1.125 -5.530 3.999 1.00 97.12 165 PHE A O 1
ATOM 1277 N N . ASP A 1 166 ? 2.495 -4.630 5.521 1.00 95.50 166 ASP A N 1
ATOM 1278 C CA . ASP A 1 166 ? 1.765 -5.132 6.687 1.00 95.50 166 ASP A CA 1
ATOM 1279 C C . ASP A 1 166 ? 0.821 -4.062 7.215 1.00 95.50 166 ASP A C 1
ATOM 1281 O O . ASP A 1 166 ? 1.264 -3.013 7.683 1.00 95.50 166 ASP A O 1
ATOM 1285 N N . VAL A 1 167 ? -0.480 -4.333 7.168 1.00 96.12 167 VAL A N 1
ATOM 1286 C CA . VAL A 1 167 ? -1.526 -3.392 7.566 1.00 96.12 167 VAL A CA 1
ATOM 1287 C C . VAL A 1 167 ? -2.351 -3.985 8.699 1.00 96.12 167 VAL A C 1
ATOM 1289 O O . VAL A 1 167 ? -2.866 -5.097 8.611 1.00 96.12 167 VAL A O 1
ATOM 1292 N N . THR A 1 168 ? -2.535 -3.220 9.769 1.00 95.12 168 THR A N 1
ATOM 1293 C CA . THR A 1 168 ? -3.447 -3.600 10.850 1.00 95.12 168 THR A CA 1
ATOM 1294 C C . THR A 1 168 ? -4.833 -3.005 10.643 1.00 95.12 168 THR A C 1
ATOM 1296 O O . THR A 1 168 ? -4.986 -1.863 10.207 1.00 95.12 168 THR A O 1
ATOM 1299 N N . VAL A 1 169 ? -5.861 -3.799 10.952 1.00 94.94 169 VAL A N 1
ATOM 1300 C CA . VAL A 1 169 ? -7.272 -3.438 10.782 1.00 94.94 169 VAL A CA 1
ATOM 1301 C C . VAL A 1 169 ? -8.060 -3.815 12.045 1.00 94.94 169 VAL A C 1
ATOM 1303 O O . VAL A 1 169 ? -8.231 -5.002 12.336 1.00 94.94 169 VAL A O 1
ATOM 1306 N N . PRO A 1 170 ? -8.620 -2.842 12.794 1.00 94.31 170 PRO A N 1
ATOM 1307 C CA . PRO A 1 170 ? -9.349 -3.123 14.036 1.00 94.31 170 PRO A CA 1
ATOM 1308 C C . PRO A 1 170 ? -10.614 -3.958 13.854 1.00 94.31 170 PRO A C 1
ATOM 1310 O O . PRO A 1 170 ? -10.994 -4.726 14.740 1.00 94.31 170 PRO A O 1
ATOM 1313 N N . ALA A 1 171 ? -11.274 -3.828 12.702 1.00 91.81 171 ALA A N 1
ATOM 1314 C CA . ALA A 1 171 ? -12.474 -4.596 12.384 1.00 91.81 171 ALA A CA 1
ATOM 1315 C C . ALA A 1 171 ? -12.196 -6.110 12.309 1.00 91.81 171 ALA A C 1
ATOM 1317 O O . ALA A 1 171 ? -13.035 -6.894 12.759 1.00 91.81 171 ALA A O 1
ATOM 1318 N N . LEU A 1 172 ? -11.005 -6.518 11.846 1.00 90.81 172 LEU A N 1
ATOM 1319 C CA . LEU A 1 172 ? -10.629 -7.931 11.756 1.00 90.81 172 LEU A CA 1
ATOM 1320 C C . LEU A 1 172 ? -10.578 -8.597 13.132 1.00 90.81 172 LEU A C 1
ATOM 1322 O O . LEU A 1 172 ? -10.924 -9.761 13.250 1.00 90.81 172 LEU A O 1
ATOM 1326 N N . CYS A 1 173 ? -10.287 -7.868 14.211 1.00 89.38 173 CYS A N 1
ATOM 1327 C CA . CYS A 1 173 ? -10.250 -8.444 15.560 1.00 89.38 173 CYS A CA 1
ATOM 1328 C C . CYS A 1 173 ? -11.596 -9.007 16.054 1.00 89.38 173 CYS A C 1
ATOM 1330 O O . CYS A 1 173 ? -11.637 -9.743 17.040 1.00 89.38 173 CYS A O 1
ATOM 1332 N N . LYS A 1 174 ? -12.710 -8.640 15.405 1.00 90.12 174 LYS A N 1
ATOM 1333 C CA . LYS A 1 174 ? -14.045 -9.191 15.686 1.00 90.12 174 LYS A CA 1
ATOM 1334 C C . LYS A 1 174 ? -14.406 -10.358 14.764 1.00 90.12 174 LYS A C 1
ATOM 1336 O O . LYS A 1 174 ? -15.393 -11.038 15.033 1.00 90.12 174 LYS A O 1
ATOM 1341 N N . HIS A 1 175 ? -13.641 -10.568 13.696 1.00 87.94 175 HIS A N 1
ATOM 1342 C CA . HIS A 1 175 ? -13.878 -11.616 12.720 1.00 87.94 175 HIS A CA 1
ATOM 1343 C C . HIS A 1 175 ? -13.419 -12.977 13.278 1.00 87.94 175 HIS A C 1
ATOM 1345 O O . HIS A 1 175 ? -12.301 -13.056 13.795 1.00 87.94 175 HIS A O 1
ATOM 1351 N N . PRO A 1 176 ? -14.225 -14.054 13.171 1.00 86.44 176 PRO A N 1
ATOM 1352 C CA . PRO A 1 176 ? -13.898 -15.363 13.749 1.00 86.44 176 PRO A CA 1
ATOM 1353 C C . PRO A 1 176 ? -12.516 -15.892 13.351 1.00 86.44 176 PRO A C 1
ATOM 1355 O O . PRO A 1 176 ? -11.767 -16.349 14.207 1.00 86.44 176 PRO A O 1
ATOM 1358 N N . LEU A 1 177 ? -12.128 -15.720 12.082 1.00 84.50 177 LEU A N 1
ATOM 1359 C CA . LEU A 1 177 ? -10.836 -16.199 11.569 1.00 84.50 177 LEU A CA 1
ATOM 1360 C C . LEU A 1 177 ? -9.604 -15.484 12.153 1.00 84.50 177 LEU A C 1
ATOM 1362 O O . LEU A 1 177 ? -8.510 -16.031 12.071 1.00 84.50 177 LEU A O 1
ATOM 1366 N N . PHE A 1 178 ? -9.765 -14.295 12.740 1.00 85.75 178 PHE A N 1
ATOM 1367 C CA . PHE A 1 178 ? -8.664 -13.430 13.201 1.00 85.75 178 PHE A CA 1
ATOM 1368 C C . PHE A 1 178 ? -8.652 -13.227 14.718 1.00 85.75 178 PHE A C 1
ATOM 1370 O O . PHE A 1 178 ? -7.721 -12.637 15.275 1.00 85.75 178 PHE A O 1
ATOM 1377 N N . LYS A 1 179 ? -9.703 -13.677 15.404 1.00 79.50 179 LYS A N 1
ATOM 1378 C CA . LYS A 1 179 ? -9.849 -13.523 16.846 1.00 79.50 179 LYS A CA 1
ATOM 1379 C C . LYS A 1 179 ? -8.951 -14.529 17.581 1.00 79.50 179 LYS A C 1
ATOM 1381 O O . LYS A 1 179 ? -8.885 -15.692 17.191 1.00 79.50 179 LYS A O 1
ATOM 1386 N N . ALA A 1 180 ? -8.268 -14.059 18.629 1.00 64.94 180 ALA A N 1
ATOM 1387 C CA . ALA A 1 180 ? -7.553 -14.892 19.604 1.00 64.94 180 ALA A CA 1
ATOM 1388 C C . ALA A 1 180 ? -8.500 -15.509 20.642 1.00 64.94 180 ALA A C 1
ATOM 1390 O O . ALA A 1 180 ? -9.491 -14.830 21.016 1.00 64.94 180 ALA A O 1
#

Organism: Trieres chinensis (NCBI:txid1514140)